Protein AF-A0A2S0KB41-F1 (afdb_monomer)

Mean predicted aligned error: 7.67 Å

Sequence (256 aa):
MHDRFVETKDLHRLHGEVRRDGSAVYLALTQPCDPMLGAMFGDWLGAIRATLDHLFYQLAVLETGQNPPTRSGQRQFPVCRTQEEFNALFTGRTRPLHGFGETAINAVRAMQPMNGKYGPDGDVILWIHDHARIDRHRTDWEMGGRVERVVPEFAEGAEARVDTYYYADTDEIPPVCSATREFIPLVYVCKTEEDAIALVGELGFSADSKLELVDWYVDAHSKGVSANIRNDSLADRMTFAEWFLGAAIDSFESLL

Solvent-accessible surface area (backbone atoms only — not comparable to full-atom values): 14367 Å² total; per-residue (Å²): 140,77,87,77,75,75,80,77,75,79,83,49,75,61,50,65,46,74,46,76,56,76,30,30,34,37,41,36,30,31,23,81,50,68,69,63,55,26,53,52,51,51,50,48,37,44,50,57,51,49,50,49,22,48,54,44,36,52,53,42,22,61,55,56,74,30,88,76,24,85,64,53,98,40,44,51,58,82,80,27,68,40,70,68,56,52,57,39,35,76,72,46,92,68,30,57,58,69,65,54,52,71,68,60,49,49,56,58,54,71,73,24,21,49,71,36,93,77,37,28,89,58,21,63,65,45,50,44,53,61,60,54,65,50,62,67,92,80,49,81,55,53,42,20,32,34,54,79,46,76,45,83,38,67,41,92,75,48,67,80,43,48,68,49,73,46,69,55,57,59,88,82,42,67,51,41,20,13,72,90,37,71,28,62,57,37,38,38,33,28,77,36,50,68,44,27,58,66,42,58,85,39,58,53,66,50,57,47,56,42,66,32,55,42,65,58,53,44,52,34,55,76,69,70,48,38,70,61,68,76,69,48,52,50,64,56,52,50,52,48,48,54,52,50,50,50,53,51,47,54,57,53,58,76,73,108

Nearest PDB structures (foldseek):
  4c2m-assembly1_A  TM=9.951E-02  e=2.003E+00  Saccharomyces cerevisiae

Structure (mmCIF, N/CA/C/O backbone):
data_AF-A0A2S0KB41-F1
#
_entry.id   AF-A0A2S0KB41-F1
#
loop_
_atom_site.group_PDB
_atom_site.id
_atom_site.type_symbol
_atom_site.label_atom_id
_atom_site.label_alt_id
_atom_site.label_comp_id
_atom_site.label_asym_id
_atom_site.label_entity_id
_atom_site.label_seq_id
_atom_site.pdbx_PDB_ins_code
_atom_site.Cartn_x
_atom_site.Cartn_y
_atom_site.Cartn_z
_atom_site.occupancy
_atom_site.B_iso_or_equiv
_atom_site.auth_seq_id
_atom_site.auth_comp_id
_atom_site.auth_asym_id
_atom_site.auth_atom_id
_atom_site.pdbx_PDB_model_num
ATOM 1 N N . MET A 1 1 ? -29.144 -5.979 -13.846 1.00 35.25 1 MET A N 1
ATOM 2 C CA . MET A 1 1 ? -28.200 -4.925 -13.430 1.00 35.25 1 MET A CA 1
ATOM 3 C C . MET A 1 1 ? -26.831 -5.567 -13.545 1.00 35.25 1 MET A C 1
ATOM 5 O O . MET A 1 1 ? -26.416 -6.258 -12.633 1.00 35.25 1 MET A O 1
ATOM 9 N N . HIS A 1 2 ? -26.293 -5.580 -14.765 1.00 24.33 2 HIS A N 1
ATOM 10 C CA . HIS A 1 2 ? -25.089 -6.338 -15.099 1.00 24.33 2 HIS A CA 1
ATOM 11 C C . HIS A 1 2 ? -23.856 -5.475 -14.893 1.00 24.33 2 HIS A C 1
ATOM 13 O O . HIS A 1 2 ? -23.874 -4.284 -15.210 1.00 24.33 2 HIS A O 1
ATOM 19 N N . ASP A 1 3 ? -22.842 -6.139 -14.355 1.00 27.66 3 ASP A N 1
ATOM 20 C CA . ASP A 1 3 ? -21.472 -5.712 -14.153 1.00 27.66 3 ASP A CA 1
ATOM 21 C C . ASP A 1 3 ? -20.989 -4.690 -15.182 1.00 27.66 3 ASP A C 1
ATOM 23 O O . ASP A 1 3 ? -20.926 -4.942 -16.386 1.00 27.66 3 ASP A O 1
ATOM 27 N N . ARG A 1 4 ? -20.586 -3.530 -14.671 1.00 23.55 4 ARG A N 1
ATOM 28 C CA . ARG A 1 4 ? -19.564 -2.697 -15.295 1.00 23.55 4 ARG A CA 1
ATOM 29 C C . ARG A 1 4 ? -18.408 -2.591 -14.313 1.00 23.55 4 ARG A C 1
ATOM 31 O O . ARG A 1 4 ? -18.176 -1.541 -13.726 1.00 23.55 4 ARG A O 1
ATOM 38 N N . PHE A 1 5 ? -17.686 -3.694 -14.148 1.00 25.66 5 PHE A N 1
ATOM 39 C CA . PHE A 1 5 ? -16.255 -3.563 -13.921 1.00 25.66 5 PHE A CA 1
ATOM 40 C C . PHE A 1 5 ? -15.707 -2.910 -15.186 1.00 25.66 5 PHE A C 1
ATOM 42 O O . PHE A 1 5 ? -15.872 -3.432 -16.289 1.00 25.66 5 PHE A O 1
ATOM 49 N N . VAL A 1 6 ? -15.175 -1.702 -15.042 1.00 26.27 6 VAL A N 1
ATOM 50 C CA . VAL A 1 6 ? -14.395 -1.068 -16.098 1.00 26.27 6 VAL A CA 1
ATOM 51 C C . VAL A 1 6 ? -13.237 -2.024 -16.364 1.00 26.27 6 VAL A C 1
ATOM 53 O O . VAL A 1 6 ? -12.392 -2.206 -15.494 1.00 26.27 6 VAL A O 1
ATOM 56 N N . GLU A 1 7 ? -13.234 -2.692 -17.520 1.00 25.27 7 GLU A N 1
ATOM 57 C CA . GLU A 1 7 ? -12.031 -3.343 -18.033 1.00 25.27 7 GLU A CA 1
ATOM 58 C C . GLU A 1 7 ? -10.955 -2.253 -18.091 1.00 25.27 7 GLU A C 1
ATOM 60 O O . GLU A 1 7 ? -10.976 -1.377 -18.957 1.00 25.27 7 GLU A O 1
ATOM 65 N N . THR A 1 8 ? -10.046 -2.266 -17.118 1.00 33.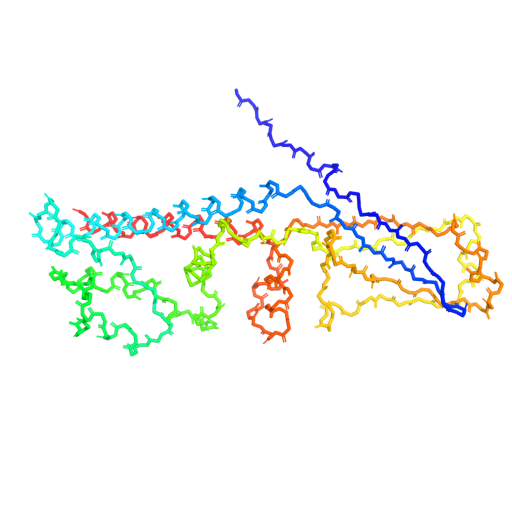59 8 THR A N 1
ATOM 66 C CA . THR A 1 8 ? -8.875 -1.397 -17.004 1.00 33.59 8 THR A CA 1
ATOM 67 C C . THR A 1 8 ? -7.862 -1.765 -18.083 1.00 33.59 8 THR A C 1
ATOM 69 O O . THR A 1 8 ? -6.758 -2.203 -17.792 1.00 33.59 8 THR A O 1
ATOM 72 N N . LYS A 1 9 ? -8.235 -1.649 -19.359 1.00 33.59 9 LYS A N 1
ATOM 73 C CA . LYS A 1 9 ? -7.291 -1.801 -20.473 1.00 33.59 9 LYS A CA 1
ATOM 74 C C . LYS A 1 9 ? -6.507 -0.519 -20.748 1.00 33.59 9 LYS A C 1
ATOM 76 O O . LYS A 1 9 ? -5.386 -0.599 -21.232 1.00 33.59 9 LYS A O 1
ATOM 81 N N . ASP A 1 10 ? -7.048 0.636 -20.357 1.00 36.44 10 ASP A N 1
ATOM 82 C CA . ASP A 1 10 ? -6.500 1.945 -20.741 1.00 36.44 10 ASP A CA 1
ATOM 83 C C . ASP A 1 10 ? -5.808 2.719 -19.599 1.00 36.44 10 ASP A C 1
ATOM 85 O O . ASP A 1 10 ? -5.248 3.784 -19.838 1.00 36.44 10 ASP A O 1
ATOM 89 N N . LEU A 1 11 ? -5.776 2.185 -18.369 1.00 39.66 11 LEU A N 1
ATOM 90 C CA . LEU A 1 11 ? -5.074 2.795 -17.220 1.00 39.66 11 LEU A CA 1
ATOM 91 C C . LEU A 1 11 ? -3.564 2.467 -17.163 1.00 39.66 11 LEU A C 1
ATOM 93 O O . LEU A 1 11 ? -2.867 2.956 -16.280 1.00 39.66 11 LEU A O 1
ATOM 97 N N . HIS A 1 12 ? -3.051 1.669 -18.108 1.00 45.75 12 HIS A N 1
ATOM 98 C CA . HIS A 1 12 ? -1.717 1.050 -18.041 1.00 45.75 12 HIS A CA 1
ATOM 99 C C . HIS A 1 12 ? -0.809 1.372 -19.228 1.00 45.75 12 HIS A C 1
ATOM 101 O O . HIS A 1 12 ? 0.126 0.623 -19.513 1.00 45.75 12 HIS A O 1
ATOM 107 N N . ARG A 1 13 ? -1.047 2.469 -19.958 1.00 45.31 13 ARG A N 1
ATOM 108 C CA . ARG A 1 13 ? -0.071 2.878 -20.971 1.00 45.31 13 ARG A CA 1
ATOM 109 C C . ARG A 1 13 ? 1.098 3.565 -20.280 1.00 45.31 13 ARG A C 1
ATOM 111 O O . ARG A 1 13 ? 1.124 4.782 -20.129 1.00 45.31 13 ARG A O 1
ATOM 118 N N . LEU A 1 14 ? 2.047 2.753 -19.831 1.00 53.03 14 LEU A N 1
ATOM 119 C CA . LEU A 1 14 ? 3.332 3.233 -19.357 1.00 53.03 14 LEU A CA 1
ATOM 120 C C . LEU A 1 14 ? 4.005 3.998 -20.495 1.00 53.03 14 LEU A C 1
ATOM 122 O O . LEU A 1 14 ? 4.217 3.465 -21.586 1.00 53.03 14 LEU A O 1
ATOM 126 N N . HIS A 1 15 ? 4.291 5.273 -20.252 1.00 53.28 15 HIS A N 1
ATOM 127 C CA . HIS A 1 15 ? 5.039 6.088 -21.191 1.00 53.28 15 HIS A CA 1
ATOM 128 C C . HIS A 1 15 ? 6.505 5.743 -20.996 1.00 53.28 15 HIS A C 1
ATOM 130 O O . HIS A 1 15 ? 7.133 6.182 -20.031 1.00 53.28 15 HIS A O 1
ATOM 136 N N . GLY A 1 16 ? 7.005 4.885 -21.881 1.00 57.28 16 GLY A N 1
ATOM 137 C CA . GLY A 1 16 ? 8.414 4.555 -21.926 1.00 57.28 16 GLY A CA 1
ATOM 138 C C . GLY A 1 16 ? 9.166 5.554 -22.777 1.00 57.28 16 GLY A C 1
ATOM 139 O O . GLY A 1 16 ? 8.838 5.739 -23.948 1.00 57.28 16 GLY A O 1
ATOM 140 N N . GLU A 1 17 ? 10.174 6.184 -22.200 1.00 65.81 17 GLU A N 1
ATOM 141 C CA . GLU A 1 17 ? 11.156 6.947 -22.950 1.00 65.81 17 GLU A CA 1
ATOM 142 C C . GLU A 1 17 ? 12.385 6.071 -23.184 1.00 65.81 17 GLU A C 1
ATOM 144 O O . GLU A 1 17 ? 12.888 5.419 -22.269 1.00 65.81 17 GLU A O 1
ATOM 149 N N . VAL A 1 18 ? 12.867 6.050 -24.423 1.00 69.06 18 VAL A N 1
ATOM 150 C CA . VAL A 1 18 ? 14.134 5.410 -24.763 1.00 69.06 18 VAL A CA 1
ATOM 151 C C . VAL A 1 18 ? 15.220 6.477 -24.689 1.00 69.06 18 VAL A C 1
ATOM 153 O O . VAL A 1 18 ? 15.204 7.429 -25.470 1.00 69.06 18 VAL A O 1
ATOM 156 N N . ARG A 1 19 ? 16.151 6.338 -23.743 1.00 78.50 19 ARG A N 1
ATOM 157 C CA . ARG A 1 19 ? 17.260 7.287 -23.529 1.00 78.50 19 ARG A CA 1
ATOM 158 C C . ARG A 1 19 ? 18.602 6.639 -23.828 1.00 78.50 19 ARG A C 1
ATOM 160 O O . ARG A 1 19 ? 18.718 5.421 -23.775 1.00 78.50 19 ARG A O 1
ATOM 167 N N . ARG A 1 20 ? 19.629 7.447 -24.090 1.00 82.44 20 ARG A N 1
ATOM 168 C CA . ARG A 1 20 ? 20.991 6.975 -24.375 1.00 82.44 20 ARG A CA 1
ATOM 169 C C . ARG A 1 20 ? 22.000 7.547 -23.383 1.00 82.44 20 ARG A C 1
ATOM 171 O O . ARG A 1 20 ? 21.941 8.738 -23.088 1.00 82.44 20 ARG A O 1
ATOM 178 N N . ASP A 1 21 ? 22.972 6.733 -22.984 1.00 82.69 21 ASP A N 1
ATOM 179 C CA . ASP A 1 21 ? 24.224 7.176 -22.359 1.00 82.69 21 ASP A CA 1
ATOM 180 C C . ASP A 1 21 ? 25.386 6.310 -22.866 1.00 82.69 21 ASP A C 1
ATOM 182 O O . ASP A 1 21 ? 25.388 5.093 -22.694 1.00 82.69 21 ASP A O 1
ATOM 186 N N . GLY A 1 22 ? 26.354 6.910 -23.562 1.00 87.38 22 GLY A N 1
ATOM 187 C CA . GLY A 1 22 ? 27.404 6.153 -24.258 1.00 87.38 22 GLY A CA 1
ATOM 188 C C . GLY A 1 22 ? 26.836 5.071 -25.192 1.00 87.38 22 GLY A C 1
ATOM 189 O O . GLY A 1 22 ? 26.033 5.373 -26.075 1.00 87.38 22 GLY A O 1
ATOM 190 N N . SER A 1 23 ? 27.247 3.816 -24.989 1.00 86.19 23 SER A N 1
ATOM 191 C CA . SER A 1 23 ? 26.721 2.641 -25.702 1.00 86.19 23 SER A CA 1
ATOM 192 C C . SER A 1 23 ? 25.496 1.998 -25.034 1.00 86.19 23 SER A C 1
ATOM 194 O O . SER A 1 23 ? 25.039 0.949 -25.488 1.00 86.19 23 SER A O 1
ATOM 196 N N . ALA A 1 24 ? 24.952 2.585 -23.966 1.00 86.75 24 ALA A N 1
ATOM 197 C CA . ALA A 1 24 ? 23.778 2.075 -23.270 1.00 86.75 24 ALA A CA 1
ATOM 198 C C . ALA A 1 24 ? 22.493 2.771 -23.736 1.00 86.75 24 ALA A C 1
ATOM 200 O O . ALA A 1 24 ? 22.470 3.980 -23.989 1.00 86.75 24 ALA A O 1
ATOM 201 N N . VAL A 1 25 ? 21.412 1.996 -23.806 1.00 83.94 25 VAL A N 1
ATOM 202 C CA . VAL A 1 25 ? 20.053 2.464 -24.076 1.00 83.94 25 VAL A CA 1
ATOM 203 C C . VAL A 1 25 ? 19.145 2.061 -22.915 1.00 83.94 25 VAL A C 1
ATOM 205 O O . VAL A 1 25 ? 19.062 0.889 -22.556 1.00 83.94 25 VAL A O 1
ATOM 208 N N . TYR A 1 26 ? 18.459 3.033 -22.324 1.00 84.00 26 TYR A N 1
ATOM 209 C CA . TYR A 1 26 ? 17.605 2.863 -21.152 1.00 84.00 26 TYR A CA 1
ATOM 210 C C . TYR A 1 26 ? 16.152 2.908 -21.572 1.00 84.00 26 TYR A C 1
ATOM 212 O O . TYR A 1 26 ? 15.756 3.800 -22.323 1.00 84.00 26 TYR A O 1
ATOM 220 N N . LEU A 1 27 ? 15.363 1.990 -21.030 1.00 82.44 27 LEU A N 1
ATOM 221 C CA . LEU A 1 27 ? 13.920 2.091 -21.062 1.00 82.44 27 LEU A CA 1
ATOM 222 C C . LEU A 1 27 ? 13.442 2.704 -19.745 1.00 82.44 27 LEU A C 1
ATOM 224 O O . LEU A 1 27 ? 13.617 2.102 -18.692 1.00 82.44 27 LEU A O 1
ATOM 228 N N . ALA A 1 28 ? 12.841 3.884 -19.816 1.00 82.94 28 ALA A N 1
ATOM 229 C CA . ALA A 1 28 ? 12.401 4.678 -18.676 1.00 82.94 28 ALA A CA 1
ATOM 230 C C . ALA A 1 28 ? 10.874 4.748 -18.612 1.00 82.94 28 ALA A C 1
ATOM 232 O O . ALA A 1 28 ? 10.269 5.327 -19.504 1.00 82.94 28 ALA A O 1
ATOM 233 N N . LEU A 1 29 ? 10.241 4.200 -17.576 1.00 83.69 29 LEU A N 1
ATOM 234 C CA . LEU A 1 29 ? 8.785 4.175 -17.418 1.00 83.69 29 LEU A CA 1
ATOM 235 C C . LEU A 1 29 ? 8.284 5.304 -16.525 1.00 83.69 29 LEU A C 1
ATOM 237 O O . LEU A 1 29 ? 8.729 5.455 -15.387 1.00 83.69 29 LEU A O 1
ATOM 241 N N . THR A 1 30 ? 7.272 6.017 -17.011 1.00 82.50 30 THR A N 1
ATOM 242 C CA . THR A 1 30 ? 6.458 6.945 -16.218 1.00 82.50 30 THR A CA 1
ATOM 243 C C . THR A 1 30 ? 4.981 6.595 -16.354 1.00 82.50 30 THR A C 1
ATOM 245 O O . THR A 1 30 ? 4.539 6.073 -17.387 1.00 82.50 30 THR A O 1
ATOM 248 N N . GLN A 1 31 ? 4.206 6.876 -15.306 1.00 81.38 31 GLN A N 1
ATOM 249 C CA . GLN A 1 31 ? 2.766 6.642 -15.308 1.00 81.38 31 GLN A CA 1
ATOM 250 C C . GLN A 1 31 ? 2.036 7.862 -14.746 1.00 81.38 31 GLN A C 1
ATOM 252 O O . GLN A 1 31 ? 1.948 8.003 -13.525 1.00 81.38 31 GLN A O 1
ATOM 257 N N . PRO A 1 32 ? 1.479 8.747 -15.593 1.00 78.50 32 PRO A N 1
ATOM 258 C CA . PRO A 1 32 ? 0.552 9.746 -15.094 1.00 78.50 32 PRO A CA 1
ATOM 259 C C . PRO A 1 32 ? -0.670 9.021 -14.521 1.00 78.50 32 PRO A C 1
ATOM 261 O O . PRO A 1 32 ? -1.321 8.232 -15.203 1.00 78.50 32 PRO A O 1
ATOM 264 N N . CYS A 1 33 ? -0.955 9.270 -13.249 1.00 80.69 33 CYS A N 1
ATOM 265 C CA . CYS A 1 33 ? -2.121 8.737 -12.561 1.00 80.69 33 CYS A CA 1
ATOM 266 C C . CYS A 1 33 ? -3.100 9.884 -12.311 1.00 80.69 33 CYS A C 1
ATOM 268 O O . CYS A 1 33 ? -2.669 11.006 -12.040 1.00 80.69 33 CYS A O 1
ATOM 270 N N . ASP A 1 34 ? -4.403 9.623 -12.420 1.00 83.38 34 ASP A N 1
ATOM 271 C CA . ASP A 1 34 ? -5.409 10.637 -12.108 1.00 83.38 34 ASP A CA 1
ATOM 272 C C . ASP A 1 34 ? -5.290 11.016 -10.619 1.00 83.38 34 ASP A C 1
ATOM 274 O O . ASP A 1 34 ? -5.455 10.136 -9.765 1.00 83.38 34 ASP A O 1
ATOM 278 N N . PRO A 1 35 ? -5.029 12.293 -10.277 1.00 78.12 35 PRO A N 1
ATOM 279 C CA . PRO A 1 35 ? -4.959 12.735 -8.886 1.00 78.12 35 PRO A CA 1
ATOM 280 C C . PRO A 1 35 ? -6.218 12.392 -8.074 1.00 78.12 35 PRO A C 1
ATOM 282 O O . PRO A 1 35 ? -6.136 12.194 -6.860 1.00 78.12 35 PRO A O 1
ATOM 285 N N . MET A 1 36 ? -7.382 12.250 -8.725 1.00 83.94 36 MET A N 1
ATOM 286 C CA . MET A 1 36 ? -8.618 11.821 -8.064 1.00 83.94 36 MET A CA 1
ATOM 287 C C . MET A 1 36 ? -8.501 10.443 -7.407 1.00 83.94 36 MET A C 1
ATOM 289 O O . MET A 1 36 ? -9.183 10.198 -6.414 1.00 83.94 36 MET A O 1
ATOM 293 N N . LEU A 1 37 ? -7.634 9.553 -7.897 1.00 86.19 37 LEU A N 1
ATOM 294 C CA . LEU A 1 37 ? -7.445 8.228 -7.302 1.00 86.19 37 LEU A CA 1
ATOM 295 C C . LEU A 1 37 ? -6.854 8.313 -5.892 1.00 86.19 37 LEU A C 1
ATOM 297 O O . LEU A 1 37 ? -7.288 7.572 -5.011 1.00 86.19 37 LEU A O 1
ATOM 301 N N . GLY A 1 38 ? -5.932 9.250 -5.652 1.00 84.56 38 GLY A N 1
ATOM 302 C CA . GLY A 1 38 ? -5.379 9.490 -4.317 1.00 84.56 38 GLY A CA 1
ATOM 303 C C . GLY A 1 38 ? -6.450 9.995 -3.347 1.00 84.56 38 GLY A C 1
ATOM 304 O O . GLY A 1 38 ? -6.547 9.518 -2.214 1.00 84.56 38 GLY A O 1
ATOM 305 N N . ALA A 1 39 ? -7.322 10.893 -3.817 1.00 84.19 39 ALA A N 1
ATOM 306 C CA . ALA A 1 39 ? -8.462 11.379 -3.042 1.00 84.19 39 ALA A CA 1
ATOM 307 C C . ALA A 1 39 ? -9.476 10.260 -2.735 1.00 84.19 39 ALA A C 1
ATOM 309 O O . ALA A 1 39 ? -9.878 10.100 -1.583 1.00 84.19 39 ALA A O 1
ATOM 310 N N . MET A 1 40 ? -9.835 9.440 -3.729 1.00 87.75 40 MET A N 1
ATOM 311 C CA . MET A 1 40 ? -10.737 8.291 -3.559 1.00 87.75 40 MET A CA 1
ATOM 312 C C . MET A 1 40 ? -10.177 7.263 -2.573 1.00 87.75 40 MET A C 1
ATOM 314 O O . MET A 1 40 ? -10.910 6.757 -1.723 1.00 87.75 40 MET A O 1
ATOM 318 N N . PHE A 1 41 ? -8.876 6.975 -2.650 1.00 87.62 41 PHE A N 1
ATOM 319 C CA . PHE A 1 41 ? -8.209 6.097 -1.694 1.00 87.62 41 PHE A CA 1
ATOM 320 C C . PHE A 1 41 ? -8.241 6.681 -0.271 1.00 87.62 41 PHE A C 1
ATOM 322 O O . PHE A 1 41 ? -8.544 5.974 0.692 1.00 87.62 41 PHE A O 1
ATOM 329 N N . GLY A 1 42 ? -8.009 7.989 -0.129 1.00 85.81 42 GLY A N 1
ATOM 330 C CA . GLY A 1 42 ? -8.136 8.689 1.150 1.00 85.81 42 GLY A CA 1
ATOM 331 C C . GLY A 1 42 ? -9.557 8.653 1.730 1.00 85.81 42 GLY A C 1
ATOM 332 O O . GLY A 1 42 ? -9.724 8.479 2.939 1.00 85.81 42 GLY A O 1
ATOM 333 N N . ASP A 1 43 ? -10.584 8.785 0.888 1.00 88.31 43 ASP A N 1
ATOM 334 C CA . ASP A 1 43 ? -11.990 8.646 1.288 1.00 88.31 43 ASP A CA 1
ATOM 335 C C . ASP A 1 43 ? -12.302 7.224 1.766 1.00 88.31 43 ASP A C 1
ATOM 337 O O . ASP A 1 43 ? -12.940 7.051 2.808 1.00 88.31 43 ASP A O 1
ATOM 341 N N . TRP A 1 44 ? -11.799 6.214 1.053 1.00 91.06 44 TRP A N 1
ATOM 342 C CA . TRP A 1 44 ? -11.921 4.810 1.443 1.00 91.06 44 TRP A CA 1
ATOM 343 C C . TRP A 1 44 ? -11.278 4.543 2.814 1.00 91.06 44 TRP A C 1
ATOM 345 O O . TRP A 1 44 ? -11.949 4.026 3.710 1.00 91.06 44 TRP A O 1
ATOM 355 N N . LEU A 1 45 ? -10.034 4.985 3.040 1.00 89.50 45 LEU A N 1
ATOM 356 C CA . LEU A 1 45 ? -9.366 4.874 4.347 1.00 89.50 45 LEU A CA 1
ATOM 357 C C . LEU A 1 45 ? -10.180 5.531 5.467 1.00 89.50 45 LEU A C 1
ATOM 359 O O . LEU A 1 45 ? -10.351 4.959 6.548 1.00 89.50 45 LEU A O 1
ATOM 363 N N . GLY A 1 46 ? -10.695 6.735 5.203 1.00 88.25 46 GLY A N 1
ATOM 364 C CA . GLY A 1 46 ? -11.534 7.471 6.142 1.00 88.25 46 GLY A CA 1
ATOM 365 C C . GLY A 1 46 ? -12.812 6.713 6.498 1.00 88.25 46 GLY A C 1
ATOM 366 O O . GLY A 1 46 ? -13.169 6.643 7.674 1.00 88.25 46 GLY A O 1
ATOM 367 N N . ALA A 1 47 ? -13.472 6.104 5.512 1.00 91.06 47 ALA A N 1
ATOM 368 C CA . ALA A 1 47 ? -14.682 5.313 5.716 1.00 91.06 47 ALA A CA 1
ATOM 369 C C . ALA A 1 47 ? -14.419 4.049 6.549 1.00 91.06 47 ALA A C 1
ATOM 371 O O . ALA A 1 47 ? -15.150 3.783 7.509 1.00 91.06 47 ALA A O 1
ATOM 372 N N . ILE A 1 48 ? -13.350 3.305 6.245 1.00 91.25 48 ILE A N 1
ATOM 373 C CA . ILE A 1 48 ? -12.952 2.117 7.016 1.00 91.25 48 ILE A CA 1
ATOM 374 C C . ILE A 1 48 ? -12.645 2.504 8.467 1.00 91.25 48 ILE A C 1
ATOM 376 O O . ILE A 1 48 ? -13.165 1.891 9.405 1.00 91.25 48 ILE A O 1
ATOM 380 N N . ARG A 1 49 ? -11.866 3.574 8.676 1.00 91.62 49 ARG A N 1
ATOM 381 C CA . ARG A 1 49 ? -11.523 4.042 10.024 1.00 91.62 49 ARG A CA 1
ATOM 382 C C . ARG A 1 49 ? -12.750 4.507 10.808 1.00 91.62 49 ARG A C 1
ATOM 384 O O . ARG A 1 49 ? -12.901 4.137 11.972 1.00 91.62 49 ARG A O 1
ATOM 391 N N . ALA A 1 50 ? -13.624 5.287 10.177 1.00 91.00 50 ALA A N 1
ATOM 392 C CA . ALA A 1 50 ? -14.858 5.759 10.795 1.00 91.00 50 ALA A CA 1
ATOM 393 C C . ALA A 1 50 ? -15.780 4.596 11.184 1.00 91.00 50 ALA A C 1
ATOM 395 O O . ALA A 1 50 ? -16.392 4.635 12.250 1.00 91.00 50 ALA A O 1
ATOM 396 N N . THR A 1 51 ? -15.843 3.549 10.359 1.00 91.88 51 THR A N 1
ATOM 397 C CA . THR A 1 51 ? -16.627 2.345 10.660 1.00 91.88 51 THR A CA 1
ATOM 398 C C . THR A 1 51 ? -16.085 1.638 11.899 1.00 91.88 51 THR A C 1
ATOM 400 O O . THR A 1 51 ? -16.849 1.348 12.816 1.00 91.88 51 THR A O 1
ATOM 403 N N . LEU A 1 52 ? -14.767 1.444 11.993 1.00 91.19 52 LEU A N 1
ATOM 404 C CA . LEU A 1 52 ? -14.136 0.836 13.167 1.00 91.19 52 LEU A CA 1
ATOM 405 C C . LEU A 1 52 ? -14.374 1.655 14.452 1.00 91.19 52 LEU A C 1
ATOM 407 O O . LEU A 1 52 ? -14.690 1.096 15.505 1.00 91.19 52 LEU A O 1
ATOM 411 N N . ASP A 1 53 ? -14.281 2.984 14.364 1.00 92.62 53 ASP A N 1
ATOM 412 C CA . ASP A 1 53 ? -14.596 3.883 15.479 1.00 92.62 53 ASP A CA 1
ATOM 413 C C . ASP A 1 53 ? -16.078 3.814 15.879 1.00 92.62 53 ASP A C 1
ATOM 415 O O . ASP A 1 53 ? -16.397 3.797 17.071 1.00 92.6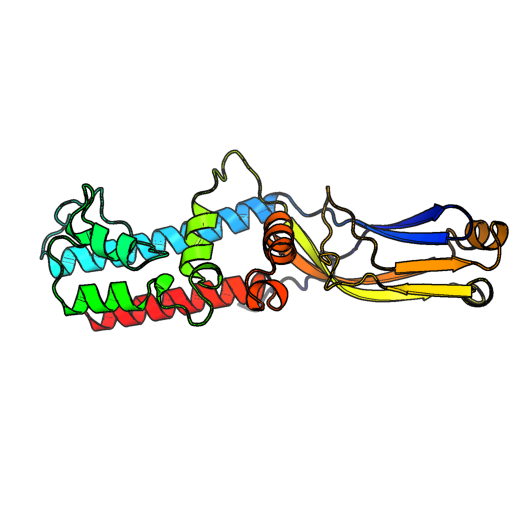2 53 ASP A O 1
ATOM 419 N N . HIS A 1 54 ? -16.987 3.725 14.905 1.00 92.25 54 HIS A N 1
ATOM 420 C CA . HIS A 1 54 ? -18.418 3.578 15.159 1.00 92.25 54 HIS A CA 1
ATOM 421 C C . HIS A 1 54 ? -18.739 2.259 15.867 1.00 92.25 54 HIS A C 1
ATOM 423 O O . HIS A 1 54 ? -19.467 2.256 16.857 1.00 92.25 54 HIS A O 1
ATOM 429 N N . LEU A 1 55 ? -18.165 1.149 15.405 1.00 91.69 55 LEU A N 1
ATOM 430 C CA . LEU A 1 55 ? -18.335 -0.169 16.017 1.00 91.69 55 LEU A CA 1
ATOM 431 C C . LEU A 1 55 ? -17.861 -0.184 17.473 1.00 91.69 55 LEU A C 1
ATOM 433 O O . LEU A 1 55 ? -18.572 -0.647 18.365 1.00 91.69 55 LEU A O 1
ATOM 437 N N . PHE A 1 56 ? -16.700 0.415 17.739 1.00 93.00 56 PHE A N 1
ATOM 438 C CA . PHE A 1 56 ? -16.197 0.582 19.100 1.00 93.00 56 PHE A CA 1
ATOM 439 C C . PHE A 1 56 ? -17.114 1.448 19.972 1.00 93.00 56 PHE A C 1
ATOM 441 O O . PHE A 1 56 ? -17.311 1.168 21.157 1.00 93.00 56 PHE A O 1
ATOM 448 N N . TYR A 1 57 ? -17.685 2.509 19.398 1.00 93.81 57 TYR A N 1
ATOM 449 C CA . TYR A 1 57 ? -18.654 3.354 20.086 1.00 93.81 57 TYR A CA 1
ATOM 450 C C . TYR A 1 57 ? -19.922 2.575 20.454 1.00 93.81 57 TYR A C 1
ATOM 452 O O . TYR A 1 57 ? -20.390 2.702 21.586 1.00 93.81 57 TYR A O 1
ATOM 460 N N . GLN A 1 58 ? -20.459 1.762 19.538 1.00 92.69 58 GLN A N 1
ATOM 461 C CA . GLN A 1 58 ? -21.623 0.915 19.818 1.00 92.69 58 GLN A CA 1
ATOM 462 C C . GLN A 1 58 ? -21.320 -0.063 20.948 1.00 92.69 58 GLN A C 1
ATOM 464 O O . GLN A 1 58 ? -22.058 -0.079 21.931 1.00 92.69 58 GLN A O 1
ATOM 469 N N . LEU A 1 59 ? -20.184 -0.768 20.885 1.00 92.38 59 LEU A N 1
ATOM 470 C CA . LEU A 1 59 ? -19.717 -1.635 21.971 1.00 92.38 59 LEU A CA 1
ATOM 471 C C . LEU A 1 59 ? -19.688 -0.890 23.318 1.00 92.38 59 LEU A C 1
ATOM 473 O O . LEU A 1 59 ? -20.175 -1.395 24.326 1.00 92.38 59 LEU A O 1
ATOM 477 N N . ALA A 1 60 ? -19.211 0.360 23.338 1.00 93.62 60 ALA A N 1
ATOM 478 C CA . ALA A 1 60 ? -19.214 1.181 24.548 1.00 93.62 60 ALA A CA 1
ATOM 479 C C . ALA A 1 60 ? -20.618 1.518 25.076 1.00 93.62 60 ALA A C 1
ATOM 481 O O . ALA A 1 60 ? -20.805 1.592 26.294 1.00 93.62 60 ALA A O 1
ATOM 482 N N . VAL A 1 61 ? -21.594 1.759 24.195 1.00 93.94 61 VAL A N 1
ATOM 483 C CA . VAL A 1 61 ? -22.993 2.009 24.586 1.00 93.94 61 VAL A CA 1
ATOM 484 C C . VAL A 1 61 ? -23.562 0.808 25.329 1.00 93.94 61 VAL A C 1
ATOM 486 O O . VAL A 1 61 ? -24.214 0.988 26.356 1.00 93.94 61 VAL A O 1
ATOM 489 N N . LEU A 1 62 ? -23.275 -0.401 24.856 1.00 92.00 62 LEU A N 1
ATOM 490 C CA . LEU A 1 62 ? -23.801 -1.635 25.438 1.00 92.00 62 LEU A CA 1
ATOM 491 C C . LEU A 1 62 ? -23.145 -1.952 26.772 1.00 92.00 62 LEU A C 1
ATOM 493 O O . LEU A 1 62 ? -23.843 -2.110 27.769 1.00 92.00 62 LEU A O 1
ATOM 497 N N . GLU A 1 63 ? -21.812 -1.930 26.814 1.00 93.69 63 GLU A N 1
ATOM 498 C CA . GLU A 1 63 ? -21.039 -2.207 28.028 1.00 93.69 63 GLU A CA 1
ATOM 499 C C . GLU A 1 63 ? -21.379 -1.227 29.162 1.00 93.69 63 GLU A C 1
ATOM 501 O O . GLU A 1 63 ? -21.369 -1.582 30.339 1.00 93.69 63 GLU A O 1
ATOM 506 N N . THR A 1 64 ? -21.718 0.022 28.820 1.00 91.94 64 THR A N 1
ATOM 507 C CA . THR A 1 64 ? -22.096 1.044 29.812 1.00 91.94 64 THR A CA 1
ATOM 508 C C . THR A 1 64 ? -23.603 1.171 30.046 1.00 91.94 64 THR A C 1
ATOM 510 O O . THR A 1 64 ? -24.004 1.848 30.995 1.00 91.94 64 THR A O 1
ATOM 513 N N . GLY A 1 65 ? -24.436 0.556 29.201 1.00 93.19 65 GLY A N 1
ATOM 514 C CA . GLY A 1 65 ? -25.895 0.677 29.221 1.00 93.19 65 GLY A CA 1
ATOM 515 C C . GLY A 1 65 ? -26.430 2.093 28.959 1.00 93.19 65 GLY A C 1
ATOM 516 O O . GLY A 1 65 ? -27.535 2.414 29.400 1.00 93.19 65 GLY A O 1
ATOM 517 N N . GLN A 1 66 ? -25.656 2.976 28.312 1.00 92.88 66 GLN A N 1
ATOM 518 C CA . GLN A 1 66 ? -26.001 4.394 28.119 1.00 92.88 66 GLN A CA 1
ATOM 519 C C . GLN A 1 66 ? -25.635 4.900 26.718 1.00 92.88 66 GLN A C 1
ATOM 521 O O . GLN A 1 66 ? -24.555 4.614 26.208 1.00 92.88 66 GLN A O 1
ATOM 526 N N . ASN A 1 67 ? -26.506 5.727 26.127 1.00 92.19 67 ASN A N 1
ATOM 527 C CA . ASN A 1 67 ? -26.258 6.438 24.870 1.00 92.19 67 ASN A CA 1
ATOM 528 C C . ASN A 1 67 ? -26.543 7.947 25.054 1.00 92.19 67 ASN A C 1
ATOM 530 O O . ASN A 1 67 ? -27.705 8.314 25.240 1.00 92.19 67 ASN A O 1
ATOM 534 N N . PRO A 1 68 ? -25.526 8.829 25.033 1.00 91.81 68 PRO A N 1
ATOM 535 C CA . PRO A 1 68 ? -24.117 8.547 24.752 1.00 91.81 68 PRO A CA 1
ATOM 536 C C . PRO A 1 68 ? -23.428 7.770 25.893 1.00 91.81 68 PRO A C 1
ATOM 538 O O . PRO A 1 68 ? -23.781 7.964 27.059 1.00 91.81 68 PRO A O 1
ATOM 541 N N . PRO A 1 69 ? -22.410 6.940 25.598 1.00 90.31 69 PRO A N 1
ATOM 542 C CA . PRO A 1 69 ? -21.655 6.243 26.626 1.00 90.31 69 PRO A CA 1
ATOM 543 C C . PRO A 1 69 ? -20.807 7.239 27.422 1.00 90.31 69 PRO A C 1
ATOM 545 O O . PRO A 1 69 ? -20.464 8.334 26.952 1.00 90.31 69 PRO A O 1
ATOM 548 N N . THR A 1 70 ? -20.389 6.842 28.627 1.00 84.81 70 THR A N 1
ATOM 549 C CA . THR A 1 70 ? -19.438 7.649 29.408 1.00 84.81 70 THR A CA 1
ATOM 550 C C . THR A 1 70 ? -18.189 7.951 28.569 1.00 84.81 70 THR A C 1
ATOM 552 O O . THR A 1 70 ? -17.680 7.078 27.866 1.00 84.81 70 THR A O 1
ATOM 555 N N . ARG A 1 71 ? -17.676 9.188 28.629 1.00 84.31 71 ARG A N 1
ATOM 556 C CA . ARG A 1 71 ? -16.509 9.642 27.835 1.00 84.31 71 ARG A CA 1
ATOM 557 C C . ARG A 1 71 ? -16.693 9.520 26.315 1.00 84.31 71 ARG A C 1
ATOM 559 O O . ARG A 1 71 ? -15.734 9.227 25.612 1.00 84.31 71 ARG A O 1
ATOM 566 N N . SER A 1 72 ? -17.896 9.778 25.807 1.00 83.19 72 SER A N 1
ATOM 567 C CA . SER A 1 72 ? -18.252 9.685 24.382 1.00 83.19 72 SER A CA 1
ATOM 568 C C . SER A 1 72 ? -17.256 10.343 23.416 1.00 83.19 72 SER A C 1
ATOM 570 O O . SER A 1 72 ? -16.896 9.731 22.420 1.00 83.19 72 SER A O 1
ATOM 572 N N . GLY A 1 73 ? -16.727 11.529 23.737 1.00 84.25 73 GLY A N 1
ATOM 573 C CA . GLY A 1 73 ? -15.716 12.211 22.910 1.00 84.25 73 GLY A CA 1
ATOM 574 C C . GLY A 1 73 ? -14.326 11.553 22.883 1.00 84.25 73 GLY A C 1
ATOM 575 O O . GLY A 1 73 ? -13.431 12.062 22.223 1.00 84.25 73 GLY A O 1
ATOM 576 N N . GLN A 1 74 ? -14.123 10.468 23.633 1.00 85.19 74 GLN A N 1
ATOM 577 C CA . GLN A 1 74 ? -12.880 9.691 23.708 1.00 85.19 74 GLN A CA 1
ATOM 578 C C . GLN A 1 74 ? -13.080 8.239 23.234 1.00 85.19 74 GLN A C 1
ATOM 580 O O . GLN A 1 74 ? -12.175 7.419 23.377 1.00 85.19 74 GLN A O 1
ATOM 585 N N . ARG A 1 75 ? -14.268 7.893 22.711 1.00 88.44 75 ARG A N 1
ATOM 586 C CA . ARG A 1 75 ? -14.580 6.553 22.193 1.00 88.44 75 ARG A CA 1
ATOM 587 C C . ARG A 1 75 ? -14.174 6.460 20.727 1.00 88.44 75 ARG A C 1
ATOM 589 O O . ARG A 1 75 ? -14.990 6.626 19.831 1.00 88.44 75 ARG A O 1
ATOM 596 N N . GLN A 1 76 ? -12.888 6.221 20.525 1.00 91.25 76 GLN A N 1
ATOM 597 C CA . GLN A 1 76 ? -12.297 5.819 19.254 1.00 91.25 76 GLN A CA 1
ATOM 598 C C . GLN A 1 76 ? -11.614 4.473 19.466 1.00 91.25 76 GLN A C 1
ATOM 600 O O . GLN A 1 76 ? -11.054 4.235 20.543 1.00 91.25 76 GLN A O 1
ATOM 605 N N . PHE A 1 77 ? -11.666 3.603 18.462 1.00 92.81 77 PHE A N 1
ATOM 606 C CA . PHE A 1 77 ? -11.047 2.290 18.528 1.00 92.81 77 PHE A CA 1
ATOM 607 C C . PHE A 1 77 ? -9.534 2.449 18.736 1.00 92.81 77 PHE A C 1
ATOM 609 O O . PHE A 1 77 ? -8.866 3.064 17.891 1.00 92.81 77 PHE A O 1
ATOM 616 N N . PRO A 1 78 ? -8.976 1.935 19.844 1.00 93.75 78 PRO A N 1
ATOM 617 C CA . PRO A 1 78 ? -7.555 2.060 20.116 1.00 93.75 78 PRO A CA 1
ATOM 618 C C . PRO A 1 78 ? -6.751 1.162 19.173 1.00 93.75 78 PRO A C 1
ATOM 620 O O . PRO A 1 78 ? -7.160 0.041 18.880 1.00 93.75 78 PRO A O 1
ATOM 623 N N . VAL A 1 79 ? -5.604 1.660 18.718 1.00 93.38 79 VAL A N 1
ATOM 624 C CA . VAL A 1 79 ? -4.659 0.918 17.879 1.00 93.38 79 VAL A CA 1
ATOM 625 C C . VAL A 1 79 ? -3.304 0.967 18.569 1.00 93.38 79 VAL A C 1
ATOM 627 O O . VAL A 1 79 ? -2.690 2.030 18.650 1.00 93.38 79 VAL A O 1
ATOM 630 N N . CYS A 1 80 ? -2.889 -0.162 19.133 1.00 94.44 80 CYS A N 1
ATOM 631 C CA . CYS A 1 80 ? -1.684 -0.286 19.944 1.00 94.44 80 CYS A CA 1
ATOM 632 C C . CYS A 1 80 ? -0.633 -1.132 19.221 1.00 94.44 80 CYS A C 1
ATOM 634 O O . CYS A 1 80 ? -0.878 -2.287 18.860 1.00 94.44 80 CYS A O 1
ATOM 636 N N . ARG A 1 81 ? 0.557 -0.554 19.056 1.00 93.44 81 ARG A N 1
ATOM 637 C CA . ARG A 1 81 ? 1.768 -1.209 18.552 1.00 93.44 81 ARG A CA 1
ATOM 638 C C . ARG A 1 81 ? 2.419 -2.080 19.621 1.00 93.44 81 ARG A C 1
ATOM 640 O O . ARG A 1 81 ? 3.070 -3.063 19.277 1.00 93.44 81 ARG A O 1
ATOM 647 N N . THR A 1 82 ? 2.252 -1.736 20.901 1.00 94.25 82 THR A N 1
ATOM 648 C CA . THR A 1 82 ? 2.890 -2.443 22.022 1.00 94.25 82 THR A CA 1
ATOM 649 C C . THR A 1 82 ? 1.929 -2.774 23.163 1.00 94.25 82 THR A C 1
ATOM 651 O O . THR A 1 82 ? 0.858 -2.180 23.317 1.00 94.25 82 THR A O 1
ATOM 654 N N . GLN A 1 83 ? 2.343 -3.716 24.014 1.00 94.12 83 GLN A N 1
ATOM 655 C CA . GLN A 1 83 ? 1.584 -4.092 25.205 1.00 94.12 83 GLN A CA 1
ATOM 656 C C . GLN A 1 83 ? 1.514 -2.945 26.221 1.00 94.12 83 GLN A C 1
ATOM 658 O O . GLN A 1 83 ? 0.508 -2.789 26.915 1.00 94.12 83 GLN A O 1
ATOM 663 N N . GLU A 1 84 ? 2.559 -2.126 26.302 1.00 94.44 84 GLU A N 1
ATOM 664 C CA . GLU A 1 84 ? 2.616 -0.943 27.156 1.00 94.44 84 GLU A CA 1
ATOM 665 C C . GLU A 1 84 ? 1.566 0.090 26.734 1.00 94.44 84 GLU A C 1
ATOM 667 O O . GLU A 1 84 ? 0.850 0.619 27.588 1.00 94.44 84 GLU A O 1
ATOM 672 N N . GLU A 1 85 ? 1.420 0.330 25.427 1.00 94.75 85 GLU A N 1
ATOM 673 C CA . GLU A 1 85 ? 0.378 1.203 24.879 1.00 94.75 85 GLU A CA 1
ATOM 674 C C . GLU A 1 85 ? -1.021 0.676 25.203 1.00 94.75 85 GLU A C 1
ATOM 676 O O . GLU A 1 85 ? -1.886 1.444 25.632 1.00 94.75 85 GLU A O 1
ATOM 681 N N . PHE A 1 86 ? -1.234 -0.638 25.081 1.00 95.06 86 PHE A N 1
ATOM 682 C CA . PHE A 1 86 ? -2.514 -1.249 25.431 1.00 95.06 86 PHE A CA 1
ATOM 683 C C . PHE A 1 86 ? -2.824 -1.119 26.928 1.00 95.06 86 PHE A C 1
ATOM 685 O O . PHE A 1 86 ? -3.938 -0.770 27.320 1.00 95.06 86 PHE A O 1
ATOM 692 N N . ASN A 1 87 ? -1.830 -1.329 27.792 1.00 93.69 87 ASN A N 1
ATOM 693 C CA . ASN A 1 87 ? -1.989 -1.163 29.237 1.00 93.69 87 ASN A CA 1
ATOM 694 C C . ASN A 1 87 ? -2.312 0.296 29.612 1.00 93.69 87 ASN A C 1
ATOM 696 O O . ASN A 1 87 ? -3.079 0.553 30.547 1.00 93.69 87 ASN A O 1
ATOM 700 N N . ALA A 1 88 ? -1.788 1.267 28.860 1.00 93.50 88 ALA A N 1
ATOM 701 C CA . ALA A 1 88 ? -2.082 2.683 29.061 1.00 93.50 88 ALA A CA 1
ATOM 702 C C . ALA A 1 88 ? -3.551 3.050 28.765 1.00 93.50 88 ALA A C 1
ATOM 704 O O . ALA A 1 88 ? -4.038 4.072 29.262 1.00 93.50 88 ALA A O 1
ATOM 705 N N . LEU A 1 89 ? -4.306 2.209 28.045 1.00 93.06 89 LEU A N 1
ATOM 706 C CA . LEU A 1 89 ? -5.742 2.416 27.804 1.00 93.06 89 LEU A CA 1
ATOM 707 C C . LEU A 1 89 ? -6.582 2.357 29.091 1.00 93.06 89 LEU A C 1
ATOM 709 O O . LEU A 1 89 ? -7.693 2.889 29.119 1.00 93.06 89 LEU A O 1
ATOM 713 N N . PHE A 1 90 ? -6.064 1.756 30.166 1.00 91.62 90 PHE A N 1
ATOM 714 C CA . PHE A 1 90 ? -6.750 1.656 31.461 1.00 91.62 90 PHE A CA 1
ATOM 715 C C . PHE A 1 90 ? -6.408 2.803 32.416 1.00 91.62 90 PHE A C 1
ATOM 717 O O . PHE A 1 90 ? -7.236 3.202 33.239 1.00 91.62 90 PHE A O 1
ATOM 724 N N . THR A 1 91 ? -5.203 3.359 32.300 1.00 88.06 91 THR A N 1
ATOM 725 C CA . THR A 1 91 ? -4.643 4.324 33.261 1.00 88.06 91 THR A CA 1
ATOM 726 C C . THR A 1 91 ? -4.507 5.738 32.699 1.00 88.06 91 THR A C 1
ATOM 728 O O . THR A 1 91 ? -4.402 6.692 33.468 1.00 88.06 91 THR A O 1
ATOM 731 N N . GLY A 1 92 ? -4.548 5.897 31.374 1.00 80.50 92 GLY A N 1
ATOM 732 C CA . GLY A 1 92 ? -4.330 7.165 30.686 1.00 80.50 92 GLY A CA 1
ATOM 733 C C . GLY A 1 92 ? -5.430 8.219 30.876 1.00 80.50 92 GLY A C 1
ATOM 734 O O . GLY A 1 92 ? -6.444 8.039 31.555 1.00 80.50 92 GLY A O 1
ATOM 735 N N . ARG A 1 93 ? -5.252 9.376 30.231 1.00 79.06 93 ARG A N 1
ATOM 736 C CA . ARG A 1 93 ? -6.226 10.476 30.319 1.00 79.06 93 ARG A CA 1
ATOM 737 C C . ARG A 1 93 ? -7.527 10.167 29.568 1.00 79.06 93 ARG A C 1
ATOM 739 O O . ARG A 1 93 ? -8.601 10.479 30.077 1.00 79.06 93 ARG A O 1
ATOM 746 N N . THR A 1 94 ? -7.426 9.557 28.387 1.00 82.12 94 THR A N 1
ATOM 747 C CA . THR A 1 94 ? -8.560 9.266 27.493 1.00 82.12 94 THR A CA 1
ATOM 748 C C . THR A 1 94 ? -9.377 8.070 27.986 1.00 82.12 94 THR A C 1
ATOM 750 O O . THR A 1 94 ? -10.603 8.149 28.053 1.00 82.12 94 THR A O 1
ATOM 753 N N . ARG A 1 95 ? -8.693 7.005 28.437 1.00 88.00 95 ARG A N 1
ATOM 754 C CA . ARG A 1 95 ? -9.275 5.763 28.982 1.00 88.00 95 ARG A CA 1
ATOM 755 C C . ARG A 1 95 ? -10.457 5.244 28.141 1.00 88.00 95 ARG A C 1
ATOM 757 O O . ARG A 1 95 ? -11.587 5.191 28.646 1.00 88.00 95 ARG A O 1
ATOM 764 N N . PRO A 1 96 ? -10.213 4.880 26.869 1.00 91.44 96 PRO A N 1
ATOM 765 C CA . PRO A 1 96 ? -11.264 4.516 25.921 1.00 91.44 96 PRO A CA 1
ATOM 766 C C . PRO A 1 96 ? -11.974 3.205 26.275 1.00 91.44 96 PRO A C 1
ATOM 768 O O . PRO A 1 96 ? -13.061 2.980 25.765 1.00 91.44 96 PRO A O 1
ATOM 771 N N . LEU A 1 97 ? -11.419 2.377 27.170 1.00 93.50 97 LEU A N 1
ATOM 772 C CA . LEU A 1 97 ? -12.014 1.117 27.652 1.00 93.50 97 LEU A CA 1
ATOM 773 C C . LEU A 1 97 ? -12.776 1.269 28.979 1.00 93.50 97 LEU A C 1
ATOM 775 O O . LEU A 1 97 ? -13.141 0.292 29.624 1.00 93.50 97 LEU A O 1
ATOM 779 N N . HIS A 1 98 ? -13.004 2.499 29.443 1.00 91.94 98 HIS A N 1
ATOM 780 C CA . HIS A 1 98 ? -13.698 2.719 30.709 1.00 91.94 98 HIS A CA 1
ATOM 781 C C . HIS A 1 98 ? -15.109 2.123 30.703 1.00 91.94 98 HIS A C 1
ATOM 783 O O . HIS A 1 98 ? -15.910 2.450 29.826 1.00 91.94 98 HIS A O 1
ATOM 789 N N . GLY A 1 99 ? -15.422 1.316 31.715 1.00 91.06 99 GLY A N 1
ATOM 790 C CA . GLY A 1 99 ? -16.725 0.666 31.855 1.00 91.06 99 GLY A CA 1
ATOM 791 C C . GLY A 1 99 ? -16.900 -0.594 31.009 1.00 91.06 99 GLY A C 1
ATOM 792 O O . GLY A 1 99 ? -18.003 -1.113 30.994 1.00 91.06 99 GLY A O 1
ATOM 793 N N . PHE A 1 100 ? -15.855 -1.073 30.326 1.00 94.31 100 PHE A N 1
ATOM 794 C CA . PHE A 1 100 ? -15.902 -2.342 29.601 1.00 94.31 100 PHE A CA 1
ATOM 795 C C . PHE A 1 100 ? -15.616 -3.496 30.567 1.00 94.31 100 PHE A C 1
ATOM 797 O O . PHE A 1 100 ? -14.729 -3.398 31.421 1.00 94.31 100 PHE A O 1
ATOM 804 N N . GLY A 1 101 ? -16.351 -4.588 30.413 1.00 94.12 101 GLY A N 1
ATOM 805 C CA . GLY A 1 101 ? -16.099 -5.877 31.028 1.00 94.12 101 GLY A CA 1
ATOM 806 C C . GLY A 1 101 ? -14.967 -6.641 30.342 1.00 94.12 101 GLY A C 1
ATOM 807 O O . GLY A 1 101 ? -14.471 -6.284 29.271 1.00 94.12 101 GLY A O 1
ATOM 808 N N . GLU A 1 102 ? -14.548 -7.732 30.979 1.00 95.00 102 GLU A N 1
ATOM 809 C CA . GLU A 1 102 ? -13.388 -8.522 30.554 1.00 95.00 102 GLU A CA 1
ATOM 810 C C . GLU A 1 102 ? -13.552 -9.125 29.150 1.00 95.00 102 GLU A C 1
ATOM 812 O O . GLU A 1 102 ? -12.599 -9.151 28.374 1.00 95.00 102 GLU A O 1
ATOM 817 N N . THR A 1 103 ? -14.768 -9.546 28.788 1.00 93.50 103 THR A N 1
ATOM 818 C CA . THR A 1 103 ? -15.039 -10.150 27.473 1.00 93.50 103 THR A CA 1
ATOM 819 C C . THR A 1 103 ? -14.834 -9.134 26.345 1.00 93.50 103 THR A C 1
ATOM 821 O O . THR A 1 103 ? -14.080 -9.404 25.409 1.00 93.50 103 THR A O 1
ATOM 824 N N . ALA A 1 104 ? -15.405 -7.932 26.469 1.00 93.38 104 ALA A N 1
ATOM 825 C CA . ALA A 1 104 ? -15.227 -6.854 25.497 1.00 93.38 104 ALA A CA 1
ATOM 826 C C . ALA A 1 104 ? -13.765 -6.385 25.413 1.00 93.38 104 ALA A C 1
ATOM 828 O O . ALA A 1 104 ? -13.236 -6.171 24.321 1.00 93.38 104 ALA A O 1
ATOM 829 N N . ILE A 1 105 ? -13.075 -6.278 26.555 1.00 95.50 105 ILE A N 1
ATOM 830 C CA . ILE A 1 105 ? -11.642 -5.949 26.593 1.00 95.50 105 ILE A CA 1
ATOM 831 C C . ILE A 1 105 ? -10.821 -6.988 25.824 1.00 95.50 105 ILE A C 1
ATOM 833 O O . ILE A 1 105 ? -9.948 -6.611 25.041 1.00 95.50 105 ILE A O 1
ATOM 837 N N . ASN A 1 106 ? -11.094 -8.280 26.020 1.00 94.00 106 ASN A N 1
ATOM 838 C CA . ASN A 1 106 ? -10.379 -9.354 25.334 1.00 94.00 106 ASN A CA 1
ATOM 839 C C . ASN A 1 106 ? -10.644 -9.351 23.825 1.00 94.00 106 ASN A C 1
ATOM 841 O O . ASN A 1 106 ? -9.703 -9.541 23.057 1.00 94.00 106 ASN A O 1
ATOM 845 N N . ALA A 1 107 ? -11.873 -9.055 23.395 1.00 92.31 107 ALA A N 1
ATOM 846 C CA . ALA A 1 107 ? -12.199 -8.898 21.979 1.00 92.31 107 ALA A CA 1
ATOM 847 C C . ALA A 1 107 ? -11.436 -7.724 21.342 1.00 92.31 107 ALA A C 1
ATOM 849 O O . ALA A 1 107 ? -10.792 -7.888 20.306 1.00 92.31 107 ALA A O 1
ATOM 850 N N . VAL A 1 108 ? -11.415 -6.556 22.000 1.00 93.81 108 VAL A N 1
ATOM 851 C CA . VAL A 1 108 ? -10.631 -5.399 21.533 1.00 93.81 108 VAL A CA 1
ATOM 852 C C . VAL A 1 108 ? -9.140 -5.724 21.503 1.00 93.81 108 VAL A C 1
ATOM 854 O O . VAL A 1 108 ? -8.460 -5.349 20.548 1.00 93.81 108 VAL A O 1
ATOM 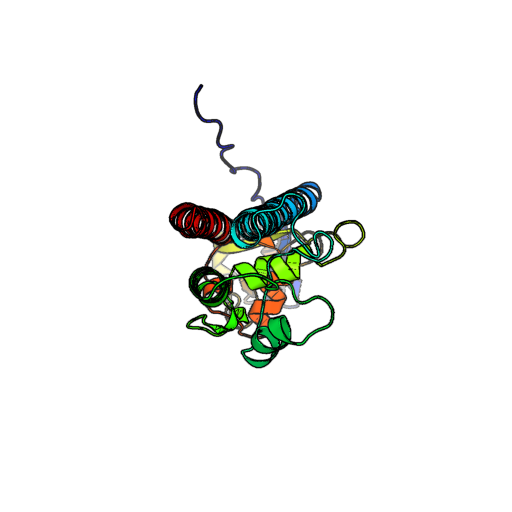857 N N . ARG A 1 109 ? -8.629 -6.430 22.523 1.00 94.00 109 ARG A N 1
ATOM 858 C CA . ARG A 1 109 ? -7.224 -6.842 22.610 1.00 94.00 109 ARG A CA 1
ATOM 859 C C . ARG A 1 109 ? -6.842 -7.773 21.474 1.00 94.00 109 ARG A C 1
ATOM 861 O O . ARG A 1 109 ? -5.770 -7.581 20.916 1.00 94.00 109 ARG A O 1
ATOM 868 N N . ALA A 1 110 ? -7.678 -8.758 21.148 1.00 91.12 110 ALA A N 1
ATOM 869 C CA . ALA A 1 110 ? -7.393 -9.765 20.127 1.00 91.12 110 ALA A CA 1
ATOM 870 C C . ALA A 1 110 ? -7.132 -9.144 18.747 1.00 91.12 110 ALA A C 1
ATOM 872 O O . ALA A 1 110 ? -6.294 -9.645 18.006 1.00 91.12 110 ALA A O 1
ATOM 873 N N . MET A 1 111 ? -7.779 -8.016 18.453 1.00 90.62 111 MET A N 1
ATOM 874 C CA . MET A 1 111 ? -7.627 -7.284 17.194 1.00 90.62 111 MET A CA 1
ATOM 875 C C . MET A 1 111 ? -6.443 -6.309 17.169 1.00 90.62 111 MET A C 1
ATOM 877 O O . MET A 1 111 ? -6.263 -5.608 16.183 1.00 90.62 111 MET A O 1
ATOM 881 N N . GLN A 1 112 ? -5.659 -6.183 18.242 1.00 93.06 112 GLN A N 1
ATOM 882 C CA . GLN A 1 112 ? -4.588 -5.186 18.272 1.00 93.06 112 GLN A CA 1
ATOM 883 C C . GLN A 1 112 ? -3.373 -5.612 17.432 1.00 93.06 112 GLN A C 1
ATOM 885 O O . GLN A 1 112 ? -2.930 -6.759 17.568 1.00 93.06 112 GLN A O 1
ATOM 890 N N . PRO A 1 113 ? -2.745 -4.672 16.696 1.00 91.81 113 PRO A N 1
ATOM 891 C CA . PRO A 1 113 ? -1.536 -4.919 15.903 1.00 91.81 113 PRO A CA 1
ATOM 892 C C . PRO A 1 113 ? -0.398 -5.603 16.658 1.00 91.81 113 PRO A C 1
ATOM 894 O O . PRO A 1 113 ? 0.336 -6.410 16.094 1.00 91.81 113 PRO A O 1
ATOM 897 N N . MET A 1 114 ? -0.255 -5.317 17.954 1.00 92.56 114 MET A N 1
ATOM 898 C CA . MET A 1 114 ? 0.762 -5.932 18.814 1.00 92.56 114 MET A CA 1
ATOM 899 C C . MET A 1 114 ? 0.708 -7.474 18.864 1.00 92.56 114 MET A C 1
ATOM 901 O O . MET A 1 114 ? 1.692 -8.095 19.259 1.00 92.56 114 MET A O 1
ATOM 905 N N . ASN A 1 115 ? -0.411 -8.098 18.476 1.00 88.81 115 ASN A N 1
ATOM 906 C CA . ASN A 1 115 ? -0.551 -9.559 18.416 1.00 88.81 115 ASN A CA 1
ATOM 907 C C . ASN A 1 115 ? -0.222 -10.147 17.032 1.00 88.81 115 ASN A C 1
ATOM 909 O O . ASN A 1 115 ? -0.280 -11.366 16.856 1.00 88.81 115 ASN A O 1
ATOM 913 N N . GLY A 1 116 ? 0.077 -9.306 16.038 1.00 83.00 116 GLY A N 1
ATOM 914 C CA . GLY A 1 116 ? 0.339 -9.729 14.668 1.00 83.00 116 GLY A CA 1
ATOM 915 C C . GLY A 1 116 ? 1.545 -10.667 14.578 1.00 83.00 116 GLY A C 1
ATOM 916 O O . GLY A 1 116 ? 2.613 -10.394 15.123 1.00 83.00 116 GLY A O 1
ATOM 917 N N . LYS A 1 117 ? 1.401 -11.771 13.831 1.00 78.94 117 LYS A N 1
ATOM 918 C CA . LYS A 1 117 ? 2.457 -12.788 13.633 1.00 78.94 117 LYS A CA 1
ATOM 919 C C . LYS A 1 117 ? 3.781 -12.198 13.127 1.00 78.94 117 LYS A C 1
ATOM 921 O O . LYS A 1 117 ? 4.845 -12.726 13.435 1.00 78.94 117 LYS A O 1
ATOM 926 N N . TYR A 1 118 ? 3.703 -11.134 12.333 1.00 74.69 118 TYR A N 1
ATOM 927 C CA . TYR A 1 118 ? 4.847 -10.471 11.704 1.00 74.69 118 TYR A CA 1
ATOM 928 C C . TYR A 1 118 ? 5.217 -9.151 12.398 1.00 74.69 118 TYR A C 1
ATOM 930 O O . TYR A 1 118 ? 5.944 -8.340 11.831 1.00 74.69 118 TYR A O 1
ATOM 938 N N . GLY A 1 119 ? 4.726 -8.943 13.623 1.00 81.81 119 GLY A N 1
ATOM 939 C CA . GLY A 1 119 ? 4.823 -7.673 14.329 1.00 81.81 119 GLY A CA 1
ATOM 940 C C . GLY A 1 119 ? 3.757 -6.660 13.888 1.00 81.81 119 GLY A C 1
ATOM 941 O O . GLY A 1 119 ? 2.989 -6.923 12.958 1.00 81.81 119 GLY A O 1
ATOM 942 N N . PRO A 1 120 ? 3.708 -5.496 14.558 1.00 83.88 120 PRO A N 1
ATOM 943 C CA . PRO A 1 120 ? 2.664 -4.495 14.355 1.00 83.88 120 PRO A CA 1
ATOM 944 C C . PRO A 1 120 ? 2.699 -3.866 12.956 1.00 83.88 120 PRO A C 1
ATOM 946 O O . PRO A 1 120 ? 1.647 -3.572 12.405 1.00 83.88 120 PRO A O 1
ATOM 949 N N . ASP A 1 121 ? 3.875 -3.718 12.341 1.00 79.69 121 ASP A N 1
ATOM 950 C CA . ASP A 1 121 ? 4.017 -3.062 11.029 1.00 79.69 121 ASP A CA 1
ATOM 951 C C . ASP A 1 121 ? 3.479 -3.902 9.851 1.00 79.69 121 ASP A C 1
ATOM 953 O O . ASP A 1 121 ? 3.367 -3.410 8.730 1.00 79.69 121 ASP A O 1
ATOM 957 N N . GLY A 1 122 ? 3.140 -5.173 10.091 1.00 74.31 122 GLY A N 1
ATOM 958 C CA . GLY A 1 122 ? 2.430 -6.020 9.131 1.00 74.31 122 GLY A CA 1
ATOM 959 C C . GLY A 1 122 ? 0.912 -6.041 9.325 1.00 74.31 122 GLY A C 1
ATOM 960 O O . GLY A 1 122 ? 0.233 -6.769 8.601 1.00 74.31 122 GLY A O 1
ATOM 961 N N . ASP A 1 123 ? 0.383 -5.311 10.310 1.00 84.94 123 ASP A N 1
ATOM 962 C CA . ASP A 1 123 ? -1.032 -5.333 10.666 1.00 84.94 123 ASP A CA 1
ATOM 963 C C . ASP A 1 123 ? -1.854 -4.320 9.859 1.00 84.94 123 ASP A C 1
ATOM 965 O O . ASP A 1 123 ? -1.501 -3.145 9.726 1.00 84.94 123 ASP A O 1
ATOM 969 N N . VAL A 1 124 ? -2.996 -4.777 9.349 1.00 80.88 124 VAL A N 1
ATOM 970 C CA . VAL A 1 124 ? -3.868 -3.972 8.490 1.00 80.88 124 VAL A CA 1
ATOM 971 C C . VAL A 1 124 ? -4.560 -2.832 9.241 1.00 80.88 124 VAL A C 1
ATOM 973 O O . VAL A 1 124 ? -4.752 -1.762 8.666 1.00 80.88 124 VAL A O 1
ATOM 976 N N . ILE A 1 125 ? -4.901 -2.999 10.525 1.00 86.06 125 ILE A N 1
ATOM 977 C CA . ILE A 1 125 ? -5.512 -1.923 11.317 1.00 86.06 125 ILE A CA 1
ATOM 978 C C . ILE A 1 125 ? -4.490 -0.830 11.569 1.00 86.06 125 ILE A C 1
ATOM 980 O O . ILE A 1 125 ? -4.831 0.351 11.479 1.00 86.06 125 ILE A O 1
ATOM 984 N N . LEU A 1 126 ? -3.250 -1.206 11.890 1.00 87.12 126 LEU A N 1
ATOM 985 C CA . LEU A 1 126 ? -2.191 -0.218 12.056 1.00 87.12 126 LEU A CA 1
ATOM 986 C C . LEU A 1 126 ? -1.945 0.537 10.755 1.00 87.12 126 LEU A C 1
ATOM 988 O O . LEU A 1 126 ? -1.863 1.763 10.772 1.00 87.12 126 LEU A O 1
ATOM 992 N N . TRP A 1 127 ? -1.925 -0.182 9.633 1.00 82.56 127 TRP A N 1
ATOM 993 C CA . TRP A 1 127 ? -1.807 0.416 8.311 1.00 82.56 127 TRP A CA 1
ATOM 994 C C . TRP A 1 127 ? -2.905 1.456 8.053 1.00 82.56 127 TRP A C 1
ATOM 996 O O . TRP A 1 127 ? -2.591 2.622 7.799 1.00 82.56 127 TRP A O 1
ATOM 1006 N N . ILE A 1 128 ? -4.178 1.079 8.218 1.00 85.25 128 ILE A N 1
ATOM 1007 C CA . ILE A 1 128 ? -5.319 1.997 8.081 1.00 85.25 128 ILE A CA 1
ATOM 1008 C C . ILE A 1 128 ? -5.177 3.180 9.040 1.00 85.25 128 ILE A C 1
ATOM 1010 O O . ILE A 1 128 ? -5.420 4.321 8.655 1.00 85.25 128 ILE A O 1
ATOM 1014 N N . HIS A 1 129 ? -4.792 2.927 10.292 1.00 88.00 129 HIS A N 1
ATOM 1015 C CA . HIS A 1 129 ? -4.663 3.955 11.320 1.00 88.00 129 HIS A CA 1
ATOM 1016 C C . HIS A 1 129 ? -3.609 5.001 10.968 1.00 88.00 129 HIS A C 1
ATOM 1018 O O . HIS A 1 129 ? -3.889 6.197 11.045 1.00 88.00 129 HIS A O 1
ATOM 1024 N N . ASP A 1 130 ? -2.411 4.566 10.591 1.00 85.44 130 ASP A N 1
ATOM 1025 C CA . ASP A 1 130 ? -1.316 5.467 10.254 1.00 85.44 130 ASP A CA 1
ATOM 1026 C C . ASP A 1 130 ? -1.648 6.274 8.994 1.00 85.44 130 ASP A C 1
ATOM 1028 O O . ASP A 1 130 ? -1.455 7.492 8.966 1.00 85.44 130 ASP A O 1
ATOM 1032 N N . HIS A 1 131 ? -2.224 5.620 7.980 1.00 81.19 131 HIS A N 1
ATOM 1033 C CA . HIS A 1 131 ? -2.520 6.256 6.697 1.00 81.19 131 HIS A CA 1
ATOM 1034 C C . HIS A 1 131 ? -3.724 7.202 6.785 1.00 81.19 131 HIS A C 1
ATOM 1036 O O . HIS A 1 131 ? -3.698 8.287 6.210 1.00 81.19 131 HIS A O 1
ATOM 1042 N N . ALA A 1 132 ? -4.753 6.865 7.566 1.00 83.00 132 ALA A N 1
ATOM 1043 C CA . ALA A 1 132 ? -5.907 7.743 7.773 1.00 83.00 132 ALA A CA 1
ATOM 1044 C C . ALA A 1 132 ? -5.571 9.018 8.575 1.00 83.00 132 ALA A C 1
ATOM 1046 O O . ALA A 1 132 ? -6.370 9.955 8.594 1.00 83.00 132 ALA A O 1
ATOM 1047 N N . ARG A 1 133 ? -4.421 9.059 9.266 1.00 78.19 133 ARG A N 1
ATOM 1048 C CA . ARG A 1 133 ? -3.990 10.197 10.100 1.00 78.19 133 ARG A CA 1
ATOM 1049 C C . ARG A 1 133 ? -3.131 11.222 9.376 1.00 78.19 133 ARG A C 1
ATOM 1051 O O . ARG A 1 133 ? -2.952 12.320 9.907 1.00 78.19 133 ARG A O 1
ATOM 1058 N N . ILE A 1 134 ? -2.583 10.879 8.216 1.00 73.94 134 ILE A N 1
ATOM 1059 C CA . ILE A 1 134 ? -1.890 11.847 7.365 1.00 73.94 134 ILE A CA 1
ATOM 1060 C C . ILE A 1 134 ? -2.920 12.896 6.926 1.00 73.94 134 ILE A C 1
ATOM 1062 O O . ILE A 1 134 ? -4.063 12.553 6.624 1.00 73.94 134 ILE A O 1
ATOM 1066 N N . ASP A 1 135 ? -2.548 14.183 6.961 1.00 60.44 135 ASP A N 1
ATOM 1067 C CA . ASP A 1 135 ? -3.440 15.290 6.588 1.00 60.44 135 ASP A CA 1
ATOM 1068 C C . ASP A 1 135 ? -3.749 15.246 5.084 1.00 60.44 135 ASP A C 1
ATOM 1070 O O . ASP A 1 135 ? -3.152 15.945 4.267 1.00 60.44 135 ASP A O 1
ATOM 1074 N N . ARG A 1 136 ? -4.723 14.404 4.739 1.00 63.28 136 ARG A N 1
ATOM 1075 C CA . ARG A 1 136 ? -5.232 14.134 3.389 1.00 63.28 136 ARG A CA 1
ATOM 1076 C C . ARG A 1 136 ? -5.867 15.339 2.701 1.00 63.28 136 ARG A C 1
ATOM 1078 O O . ARG A 1 136 ? -6.258 15.242 1.548 1.00 63.28 136 ARG A O 1
ATOM 1085 N N . HIS A 1 137 ? -6.034 16.454 3.413 1.00 59.09 137 HIS A N 1
ATOM 1086 C CA . HIS A 1 137 ? -6.505 17.713 2.836 1.00 59.09 137 HIS A CA 1
ATOM 1087 C C . HIS A 1 137 ? -5.348 18.623 2.404 1.00 59.09 137 HIS A C 1
ATOM 1089 O O . HIS A 1 137 ? -5.594 19.698 1.854 1.00 59.09 137 HIS A O 1
ATOM 1095 N N . ARG A 1 138 ? -4.100 18.232 2.697 1.00 57.44 138 ARG A N 1
ATOM 1096 C CA . ARG A 1 138 ? -2.891 19.024 2.429 1.00 57.44 138 ARG A CA 1
ATOM 1097 C C . ARG A 1 138 ? -1.759 18.234 1.778 1.00 57.44 138 ARG A C 1
ATOM 1099 O O . ARG A 1 138 ? -0.873 18.861 1.203 1.00 57.44 138 ARG A O 1
ATOM 1106 N N . THR A 1 139 ? -1.794 16.907 1.863 1.00 64.38 139 THR A N 1
ATOM 1107 C CA . THR A 1 139 ? -0.830 16.005 1.232 1.00 64.38 139 THR A CA 1
ATOM 1108 C C . THR A 1 139 ? -1.592 14.964 0.421 1.00 64.38 139 THR A C 1
ATOM 1110 O O . THR A 1 139 ? -2.290 14.128 0.998 1.00 64.38 139 THR A O 1
ATOM 1113 N N . ASP A 1 140 ? -1.469 15.033 -0.903 1.00 68.62 140 ASP A N 1
ATOM 1114 C CA . ASP A 1 140 ? -2.046 14.036 -1.801 1.00 68.62 140 ASP A CA 1
ATOM 1115 C C . ASP A 1 140 ? -1.211 12.753 -1.766 1.00 68.62 140 ASP A C 1
ATOM 1117 O O . ASP A 1 140 ? 0.018 12.798 -1.710 1.00 68.62 140 ASP A O 1
ATOM 1121 N N . TRP A 1 141 ? -1.885 11.604 -1.807 1.00 79.88 141 TRP A N 1
ATOM 1122 C CA . TRP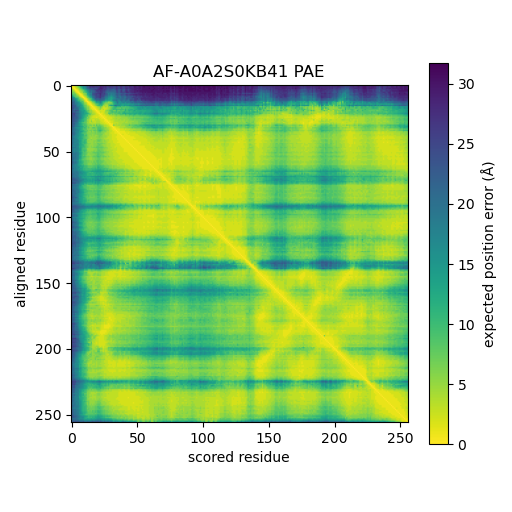 A 1 141 ? -1.228 10.320 -2.019 1.00 79.88 141 TRP A CA 1
ATOM 1123 C C . TRP A 1 141 ? -0.701 10.242 -3.444 1.00 79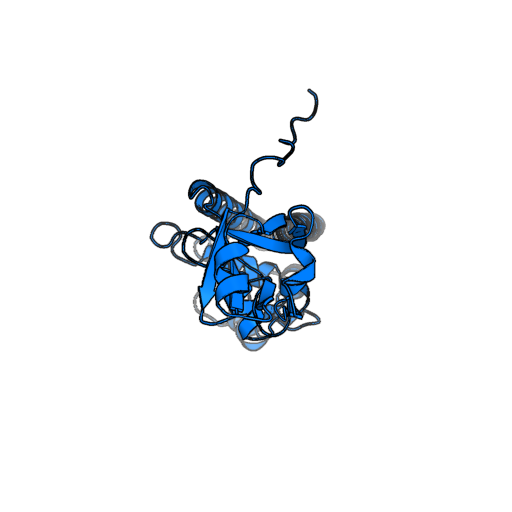.88 141 TRP A C 1
ATOM 1125 O O . TRP A 1 141 ? -1.482 10.370 -4.394 1.00 79.88 141 TRP A O 1
ATOM 1135 N N . GLU A 1 142 ? 0.593 9.971 -3.612 1.00 88.19 142 GLU A N 1
ATOM 1136 C CA . GLU A 1 142 ? 1.100 9.678 -4.943 1.00 88.19 142 GLU A CA 1
ATOM 1137 C C . GLU A 1 142 ? 0.661 8.275 -5.377 1.00 88.19 142 GLU A C 1
ATOM 1139 O O . GLU A 1 142 ? 1.139 7.248 -4.886 1.00 88.19 142 GLU A O 1
ATOM 1144 N N . MET A 1 143 ? -0.268 8.244 -6.328 1.00 90.19 143 MET A N 1
ATOM 1145 C CA . MET A 1 143 ? -0.711 7.022 -6.983 1.00 90.19 143 MET A CA 1
ATOM 1146 C C . MET A 1 143 ? 0.146 6.746 -8.219 1.00 90.19 143 MET A C 1
ATOM 1148 O O . MET A 1 143 ? 0.547 7.664 -8.938 1.00 90.19 143 MET A O 1
ATOM 1152 N N . GLY A 1 144 ? 0.371 5.472 -8.516 1.00 91.50 144 GLY A N 1
ATOM 1153 C CA . GLY A 1 144 ? 1.169 5.062 -9.664 1.00 91.50 144 GLY A CA 1
ATOM 1154 C C . GLY A 1 144 ? 0.973 3.602 -10.044 1.00 91.50 144 GLY A C 1
ATOM 1155 O O . GLY A 1 144 ? -0.002 2.964 -9.647 1.00 91.50 144 GLY A O 1
ATOM 1156 N N . GLY A 1 145 ? 1.892 3.087 -10.852 1.00 90.62 145 GLY A N 1
ATOM 1157 C CA . GLY A 1 145 ? 1.905 1.704 -11.307 1.00 90.62 145 GLY A CA 1
ATOM 1158 C C . GLY A 1 145 ? 3.048 0.923 -10.678 1.00 90.62 145 GLY A C 1
ATOM 1159 O O . GLY A 1 145 ? 4.208 1.287 -10.873 1.00 90.62 145 GLY A O 1
ATOM 1160 N N . ARG A 1 146 ? 2.735 -0.180 -9.991 1.00 92.00 146 ARG A N 1
ATOM 1161 C CA . ARG A 1 146 ? 3.702 -1.234 -9.674 1.00 92.00 146 ARG A CA 1
ATOM 1162 C C . ARG A 1 146 ? 3.875 -2.126 -10.892 1.00 92.00 146 ARG A C 1
ATOM 1164 O O . ARG A 1 146 ? 2.917 -2.759 -11.326 1.00 92.00 146 ARG A O 1
ATOM 1171 N N . VAL A 1 147 ? 5.068 -2.132 -11.464 1.00 90.50 147 VAL A N 1
ATOM 1172 C CA . VAL A 1 147 ? 5.411 -2.876 -12.674 1.00 90.50 147 VAL A CA 1
ATOM 1173 C C . VAL A 1 147 ? 5.618 -4.344 -12.313 1.00 90.50 147 VAL A C 1
ATOM 1175 O O . VAL A 1 147 ? 6.519 -4.682 -11.554 1.00 90.50 147 VAL A O 1
ATOM 1178 N N . GLU A 1 148 ? 4.769 -5.213 -12.855 1.00 87.25 148 GLU A N 1
ATOM 1179 C CA . GLU A 1 148 ? 4.800 -6.662 -12.603 1.00 87.25 148 GLU A CA 1
ATOM 1180 C C . GLU A 1 148 ? 5.622 -7.395 -13.660 1.00 87.25 148 GLU A C 1
ATOM 1182 O O . GLU A 1 148 ? 6.276 -8.402 -13.390 1.00 87.25 148 GLU A O 1
ATOM 1187 N N . ARG A 1 149 ? 5.559 -6.904 -14.898 1.00 86.38 149 ARG A N 1
ATOM 1188 C CA . ARG A 1 149 ? 6.218 -7.527 -16.038 1.00 86.38 149 ARG A CA 1
ATOM 1189 C C . ARG A 1 149 ? 6.534 -6.485 -17.090 1.00 86.38 149 ARG A C 1
ATOM 1191 O O . ARG A 1 149 ? 5.702 -5.633 -17.383 1.00 86.38 149 ARG A O 1
ATOM 1198 N N . VAL A 1 150 ? 7.706 -6.615 -17.699 1.00 84.56 150 VAL A N 1
ATOM 1199 C CA . VAL A 1 150 ? 8.104 -5.857 -18.885 1.00 84.56 150 VAL A CA 1
ATOM 1200 C C . VAL A 1 150 ? 8.493 -6.842 -19.973 1.00 84.56 150 VAL A C 1
ATOM 1202 O O . VAL A 1 150 ? 9.259 -7.774 -19.730 1.00 84.56 150 VAL A O 1
ATOM 1205 N N . VAL A 1 151 ? 7.933 -6.647 -21.160 1.00 83.88 151 VAL A N 1
ATOM 1206 C CA . VAL A 1 151 ? 8.224 -7.423 -22.359 1.00 83.88 151 VAL A CA 1
ATOM 1207 C C . VAL A 1 151 ? 8.907 -6.485 -23.351 1.00 83.88 151 VAL A C 1
ATOM 1209 O O . VAL A 1 151 ? 8.264 -5.548 -23.826 1.00 83.88 151 VAL A O 1
ATOM 1212 N N . PRO A 1 152 ? 10.200 -6.686 -23.648 1.00 80.81 152 PRO A N 1
ATOM 1213 C CA . PRO A 1 152 ? 10.887 -5.888 -24.651 1.00 80.81 152 PRO A CA 1
ATOM 1214 C C . PRO A 1 152 ? 10.338 -6.182 -26.049 1.00 80.81 152 PRO A C 1
ATOM 1216 O O . PRO A 1 152 ? 10.045 -7.330 -26.385 1.00 80.81 152 PRO A O 1
ATOM 1219 N N . GLU A 1 153 ? 10.229 -5.147 -26.876 1.00 82.50 153 GLU A N 1
ATOM 1220 C CA . GLU A 1 153 ? 9.817 -5.255 -28.274 1.00 82.50 153 GLU A CA 1
ATOM 1221 C C . GLU A 1 153 ? 10.927 -4.699 -29.168 1.00 82.50 153 GLU A C 1
ATOM 1223 O O . GLU A 1 153 ? 11.511 -3.651 -28.890 1.00 82.50 153 GLU A O 1
ATOM 1228 N N . PHE A 1 154 ? 11.222 -5.404 -30.257 1.00 82.81 154 PHE A N 1
ATOM 1229 C CA . PHE A 1 154 ? 12.291 -5.047 -31.184 1.00 82.81 154 PHE A CA 1
ATOM 1230 C C . PHE A 1 154 ? 11.727 -4.909 -32.591 1.00 82.81 154 PHE A C 1
ATOM 1232 O O . PHE A 1 154 ? 10.970 -5.769 -33.050 1.00 82.81 154 PHE A O 1
ATOM 1239 N N . ALA A 1 155 ? 12.151 -3.869 -33.305 1.00 84.31 155 ALA A N 1
ATOM 1240 C CA . ALA A 1 155 ? 12.045 -3.859 -34.755 1.00 84.31 155 ALA A CA 1
ATOM 1241 C C . ALA A 1 155 ? 12.870 -5.009 -35.367 1.00 84.31 155 ALA A C 1
ATOM 1243 O O . ALA A 1 155 ? 13.831 -5.511 -34.772 1.00 84.31 155 ALA A O 1
ATOM 1244 N N . GLU A 1 156 ? 12.496 -5.437 -36.573 1.00 87.31 156 GLU A N 1
ATOM 1245 C CA . GLU A 1 156 ? 13.174 -6.532 -37.268 1.00 87.31 156 GLU A CA 1
ATOM 1246 C C . GLU A 1 156 ? 14.679 -6.243 -37.419 1.00 87.31 156 GLU A C 1
ATOM 1248 O O . GLU A 1 156 ? 15.084 -5.218 -37.962 1.00 87.31 156 GLU A O 1
ATOM 1253 N N . GLY A 1 157 ? 15.522 -7.144 -36.904 1.00 85.19 157 GLY A N 1
ATOM 1254 C CA . GLY A 1 157 ? 16.982 -7.014 -36.954 1.00 85.19 157 GLY A CA 1
ATOM 1255 C C . GLY A 1 157 ? 17.609 -6.104 -35.888 1.00 85.19 157 GLY A C 1
ATOM 1256 O O . GLY A 1 157 ? 18.837 -6.049 -35.799 1.00 85.19 157 GLY A O 1
ATOM 1257 N N . ALA A 1 158 ? 16.821 -5.431 -35.040 1.00 85.38 158 ALA A N 1
ATOM 1258 C CA . ALA A 1 158 ? 17.345 -4.569 -33.977 1.00 85.38 158 ALA A CA 1
ATOM 1259 C C . ALA A 1 158 ? 18.132 -5.333 -32.903 1.00 85.38 158 ALA A C 1
ATOM 1261 O O . ALA A 1 158 ? 19.169 -4.854 -32.447 1.00 85.38 158 ALA A O 1
ATOM 1262 N N . GLU A 1 159 ? 17.726 -6.562 -32.588 1.00 84.25 159 GLU A N 1
ATOM 1263 C CA . GLU A 1 159 ? 18.398 -7.419 -31.603 1.00 84.25 159 GLU A CA 1
ATOM 1264 C C . GLU A 1 159 ? 19.883 -7.669 -31.935 1.00 84.25 159 GLU A C 1
ATOM 1266 O O . GLU A 1 159 ? 20.720 -7.733 -31.041 1.00 84.25 159 GLU A O 1
ATOM 1271 N N . ALA A 1 160 ? 20.260 -7.711 -33.219 1.00 89.12 160 ALA A N 1
ATOM 1272 C CA . ALA A 1 160 ? 21.641 -7.977 -33.634 1.00 89.12 160 ALA A CA 1
ATOM 1273 C C . ALA A 1 160 ? 22.645 -6.873 -33.235 1.00 89.12 160 ALA A C 1
ATOM 1275 O O . ALA A 1 160 ? 23.859 -7.116 -33.240 1.00 89.12 160 ALA A O 1
ATOM 1276 N N . ARG A 1 161 ? 22.155 -5.670 -32.909 1.00 87.62 161 ARG A N 1
ATOM 1277 C CA . ARG A 1 161 ? 22.949 -4.507 -32.468 1.00 87.62 161 ARG A CA 1
ATOM 1278 C C . ARG A 1 161 ? 23.120 -4.436 -30.946 1.00 87.62 161 ARG A C 1
ATOM 1280 O O . ARG A 1 161 ? 23.982 -3.704 -30.457 1.00 87.62 161 ARG A O 1
ATOM 1287 N N . VAL A 1 162 ? 22.342 -5.225 -30.209 1.00 87.88 162 VAL A N 1
ATOM 1288 C CA . VAL A 1 162 ? 22.452 -5.371 -28.757 1.00 87.88 162 VAL A CA 1
ATOM 1289 C C . VAL A 1 162 ? 23.574 -6.367 -28.446 1.00 87.88 162 VAL A C 1
ATOM 1291 O O . VAL A 1 162 ? 23.684 -7.419 -29.075 1.00 87.88 162 VAL A O 1
ATOM 1294 N N . ASP A 1 163 ? 24.449 -6.009 -27.511 1.00 91.56 163 ASP A N 1
ATOM 1295 C CA . ASP A 1 163 ? 25.466 -6.906 -26.952 1.00 91.56 163 ASP A CA 1
ATOM 1296 C C . ASP A 1 163 ? 24.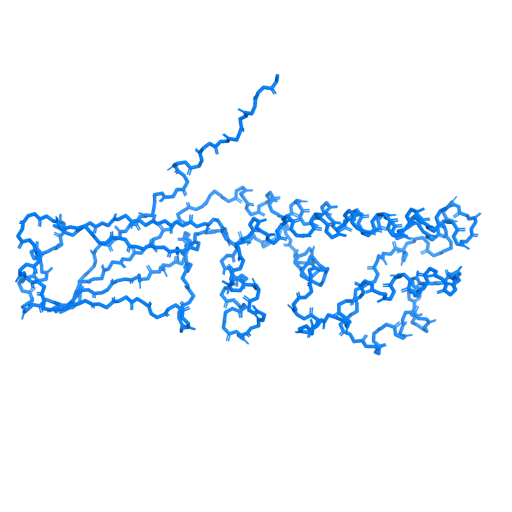876 -7.719 -25.793 1.00 91.56 163 ASP A C 1
ATOM 1298 O O . ASP A 1 163 ? 24.960 -8.945 -25.766 1.00 91.56 163 ASP A O 1
ATOM 1302 N N . THR A 1 164 ? 24.208 -7.033 -24.862 1.00 92.25 164 THR A N 1
ATOM 1303 C CA . THR A 1 164 ? 23.517 -7.639 -23.717 1.00 92.25 164 THR A CA 1
ATOM 1304 C C . THR A 1 164 ? 22.430 -6.704 -23.175 1.00 92.25 164 THR A C 1
ATOM 1306 O O . THR A 1 164 ? 22.345 -5.545 -23.580 1.00 92.25 164 THR A O 1
ATOM 1309 N N . TYR A 1 165 ? 21.594 -7.179 -22.254 1.00 88.38 165 TYR A N 1
ATOM 1310 C CA . TYR A 1 165 ? 20.634 -6.349 -21.528 1.00 88.38 165 TYR A CA 1
ATOM 1311 C C . TYR A 1 165 ? 20.408 -6.856 -20.101 1.00 88.38 165 TYR A C 1
ATOM 1313 O O . TYR A 1 165 ? 20.600 -8.036 -19.806 1.00 88.38 165 TYR A O 1
ATOM 1321 N N . TYR A 1 166 ? 19.972 -5.956 -19.221 1.00 90.75 166 TYR A N 1
ATOM 1322 C CA . TYR A 1 166 ? 19.741 -6.228 -17.802 1.00 90.75 166 TYR A CA 1
ATOM 1323 C C . TYR A 1 166 ? 18.370 -5.726 -17.373 1.00 90.75 166 TYR A C 1
ATOM 1325 O O . TYR A 1 166 ? 17.999 -4.594 -17.690 1.00 90.75 166 TYR A O 1
ATOM 1333 N N . TYR A 1 167 ? 17.650 -6.551 -16.618 1.00 89.56 167 TYR A N 1
ATOM 1334 C CA . TYR A 1 167 ? 16.453 -6.118 -15.906 1.00 89.56 167 TYR A CA 1
ATOM 1335 C C . TYR A 1 167 ? 16.832 -5.452 -14.584 1.00 89.56 167 TYR A C 1
ATOM 1337 O O . TYR A 1 167 ? 17.851 -5.800 -13.985 1.00 89.56 167 TYR A O 1
ATOM 1345 N N . ALA A 1 168 ? 15.999 -4.520 -14.122 1.00 90.25 168 ALA A N 1
ATOM 1346 C CA . ALA A 1 168 ? 16.113 -3.981 -12.774 1.00 90.25 168 ALA A CA 1
ATOM 1347 C C . ALA A 1 168 ? 16.002 -5.100 -11.732 1.00 90.25 168 ALA A C 1
ATOM 1349 O O . ALA A 1 168 ? 15.113 -5.950 -11.818 1.00 90.25 168 ALA A O 1
ATOM 1350 N N . ASP A 1 169 ? 16.873 -5.062 -10.726 1.00 89.69 169 ASP A N 1
ATOM 1351 C CA . ASP A 1 169 ? 16.725 -5.901 -9.545 1.00 89.69 169 ASP A CA 1
ATOM 1352 C C . ASP A 1 169 ? 15.602 -5.325 -8.674 1.00 89.69 169 ASP A C 1
ATOM 1354 O O . ASP A 1 169 ? 15.754 -4.279 -8.040 1.00 89.69 169 ASP A O 1
ATOM 1358 N N . THR A 1 170 ? 14.447 -5.988 -8.679 1.00 87.81 170 THR A N 1
ATOM 1359 C CA . THR A 1 170 ? 13.259 -5.526 -7.955 1.00 87.81 170 THR A CA 1
ATOM 1360 C C . THR A 1 170 ? 13.350 -5.724 -6.443 1.00 87.81 170 THR A C 1
ATOM 1362 O O . THR A 1 170 ? 12.523 -5.178 -5.706 1.00 87.81 170 THR A O 1
ATOM 1365 N N . ASP A 1 171 ? 14.336 -6.487 -5.964 1.00 85.56 171 ASP A N 1
ATOM 1366 C CA . ASP A 1 171 ? 14.641 -6.589 -4.537 1.00 85.56 171 ASP A CA 1
ATOM 1367 C C . ASP A 1 171 ? 15.444 -5.374 -4.056 1.00 85.56 171 ASP A C 1
ATOM 1369 O O . ASP A 1 171 ? 15.258 -4.937 -2.919 1.00 85.56 171 ASP A O 1
ATOM 1373 N N . GLU A 1 172 ? 16.273 -4.780 -4.920 1.00 87.38 172 GLU A N 1
ATOM 1374 C CA . GLU A 1 172 ? 17.044 -3.565 -4.616 1.00 87.38 172 GLU A CA 1
ATOM 1375 C C . GLU A 1 172 ? 16.285 -2.275 -4.947 1.00 87.38 172 GLU A C 1
ATOM 1377 O O . GLU A 1 172 ? 16.346 -1.298 -4.196 1.00 87.38 172 GLU A O 1
ATOM 1382 N N . ILE A 1 173 ? 15.544 -2.260 -6.057 1.00 89.94 173 ILE A N 1
ATOM 1383 C CA . ILE A 1 173 ? 14.849 -1.081 -6.573 1.00 89.94 173 ILE A CA 1
ATOM 1384 C C . ILE A 1 173 ? 13.346 -1.362 -6.587 1.00 89.94 173 ILE A C 1
ATOM 1386 O O . ILE A 1 173 ? 12.908 -2.301 -7.249 1.00 89.94 173 ILE A O 1
ATOM 1390 N N . PRO A 1 174 ? 12.512 -0.547 -5.919 1.00 91.94 174 PRO A N 1
ATOM 1391 C CA . PRO A 1 174 ? 11.077 -0.780 -5.909 1.00 91.94 174 PRO A CA 1
ATOM 1392 C C . PRO A 1 174 ? 10.514 -0.620 -7.333 1.00 91.94 174 PRO A C 1
ATOM 1394 O O . PRO A 1 174 ? 10.690 0.451 -7.925 1.00 91.94 174 PRO A O 1
ATOM 139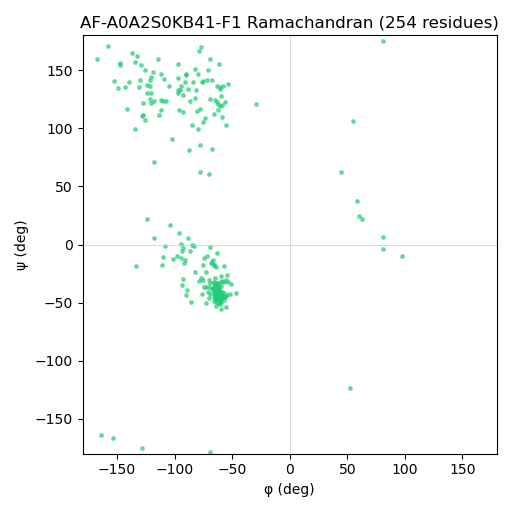7 N N . PRO A 1 175 ? 9.816 -1.631 -7.887 1.00 93.56 175 PRO A N 1
ATOM 1398 C CA . PRO A 1 175 ? 9.291 -1.581 -9.250 1.00 93.56 175 PRO A CA 1
ATOM 1399 C C . PRO A 1 175 ? 8.019 -0.732 -9.336 1.00 93.56 175 PRO A C 1
ATOM 1401 O O . PRO A 1 175 ? 6.948 -1.239 -9.650 1.00 93.56 175 PRO A O 1
ATOM 1404 N N . VAL A 1 176 ? 8.104 0.561 -9.026 1.00 93.44 176 VAL A N 1
ATOM 1405 C CA . VAL A 1 176 ? 6.974 1.502 -9.069 1.00 93.44 176 VAL A CA 1
ATOM 1406 C C . VAL A 1 176 ? 7.322 2.761 -9.847 1.00 93.44 176 VAL A C 1
ATOM 1408 O O . VAL A 1 176 ? 8.418 3.303 -9.718 1.00 93.44 176 VAL A O 1
ATOM 1411 N N . CYS A 1 177 ? 6.356 3.255 -10.614 1.00 91.56 177 CYS A N 1
ATOM 1412 C CA . CYS A 1 177 ? 6.447 4.494 -11.380 1.00 91.56 177 CYS A CA 1
ATOM 1413 C C . CYS A 1 177 ? 5.182 5.339 -11.200 1.00 91.56 177 CYS A C 1
ATOM 1415 O O . CYS A 1 177 ? 4.117 4.825 -10.857 1.00 91.56 177 CYS A O 1
ATOM 1417 N N . SER A 1 178 ? 5.296 6.639 -11.432 1.00 90.62 178 SER A N 1
ATOM 1418 C CA . SER A 1 178 ? 4.227 7.619 -11.249 1.00 90.62 178 SER A CA 1
ATOM 1419 C C . SER A 1 178 ? 4.439 8.823 -12.174 1.00 90.62 178 SER A C 1
ATOM 1421 O O . SER A 1 178 ? 5.241 8.769 -13.111 1.00 90.62 178 SER A O 1
ATOM 1423 N N . ALA A 1 179 ? 3.714 9.917 -11.926 1.00 85.81 179 ALA A N 1
ATOM 1424 C CA . ALA A 1 179 ? 3.918 11.180 -12.624 1.00 85.81 179 ALA A CA 1
ATOM 1425 C C . ALA A 1 179 ? 5.243 11.856 -12.232 1.00 85.81 179 ALA A C 1
ATOM 1427 O O . ALA A 1 179 ? 5.822 12.571 -13.048 1.00 85.81 179 ALA A O 1
ATOM 1428 N N . THR A 1 180 ? 5.714 11.653 -10.997 1.00 88.06 180 THR A N 1
ATOM 1429 C CA . THR A 1 180 ? 6.944 12.289 -10.491 1.00 88.06 180 THR A CA 1
ATOM 1430 C C . THR A 1 180 ? 8.103 11.314 -10.305 1.00 88.06 180 THR A C 1
ATOM 1432 O O . THR A 1 180 ? 9.246 11.741 -10.128 1.00 88.06 180 THR A O 1
ATOM 1435 N N . ARG A 1 181 ? 7.834 10.008 -10.402 1.00 89.56 181 ARG A N 1
ATOM 1436 C CA . ARG A 1 181 ? 8.811 8.939 -10.223 1.00 89.56 181 ARG A CA 1
ATOM 1437 C C . ARG A 1 181 ? 8.922 8.073 -11.465 1.00 89.56 181 ARG A C 1
ATOM 1439 O O . ARG A 1 181 ? 7.971 7.422 -11.890 1.00 89.56 181 ARG A O 1
ATOM 1446 N N . GLU A 1 182 ? 10.131 8.006 -11.991 1.00 90.31 182 GLU A N 1
ATOM 1447 C CA . GLU A 1 182 ? 10.484 7.109 -13.079 1.00 90.31 182 GLU A CA 1
ATOM 1448 C C . GLU A 1 182 ? 10.968 5.755 -12.545 1.00 90.31 182 GLU A C 1
ATOM 1450 O O . GLU A 1 182 ? 11.634 5.687 -11.509 1.00 90.31 182 GLU A O 1
ATOM 1455 N N . PHE A 1 183 ? 10.671 4.685 -13.281 1.00 92.19 183 PHE A N 1
ATOM 1456 C CA . PHE A 1 183 ? 11.260 3.365 -13.071 1.00 92.19 183 PHE A CA 1
ATOM 1457 C C . PHE A 1 183 ? 11.988 2.911 -14.333 1.00 92.19 183 PHE A C 1
ATOM 1459 O O . PHE A 1 183 ? 11.410 2.946 -15.415 1.00 92.19 183 PHE A O 1
ATOM 1466 N N . ILE A 1 184 ? 13.236 2.460 -14.205 1.00 91.06 184 ILE A N 1
ATOM 1467 C CA . ILE A 1 184 ? 14.035 1.949 -15.326 1.00 91.06 184 ILE A CA 1
ATOM 1468 C C . ILE A 1 184 ? 14.034 0.419 -15.252 1.00 91.06 184 ILE A C 1
ATOM 1470 O O . ILE A 1 184 ? 14.890 -0.142 -14.574 1.00 91.06 184 ILE A O 1
ATOM 1474 N N . PRO A 1 185 ? 13.083 -0.283 -15.894 1.00 89.25 185 PRO A N 1
ATOM 1475 C CA . PRO A 1 185 ? 12.998 -1.740 -15.821 1.00 89.25 185 PRO A CA 1
ATOM 1476 C C . PRO A 1 185 ? 14.083 -2.468 -16.610 1.00 89.25 185 PRO A C 1
ATOM 1478 O O . PRO A 1 185 ? 14.317 -3.645 -16.346 1.00 89.25 185 PRO A O 1
ATOM 1481 N N . LEU A 1 186 ? 14.663 -1.826 -17.628 1.00 88.00 186 LEU A N 1
ATOM 1482 C CA . LEU A 1 186 ? 15.489 -2.493 -18.625 1.00 88.00 186 LEU A CA 1
ATOM 1483 C C . LEU A 1 186 ? 16.570 -1.554 -19.158 1.00 88.00 186 LEU A C 1
ATOM 1485 O O . LEU A 1 186 ? 16.297 -0.406 -19.520 1.00 88.00 186 LEU A O 1
ATOM 1489 N N . VAL A 1 187 ? 17.789 -2.077 -19.242 1.00 89.81 187 VAL A N 1
ATOM 1490 C CA . VAL A 1 187 ? 18.946 -1.393 -19.823 1.00 89.81 187 VAL A CA 1
ATOM 1491 C C . VAL A 1 187 ? 19.573 -2.295 -20.873 1.00 89.81 187 VAL A C 1
ATOM 1493 O O . VAL A 1 187 ? 19.991 -3.409 -20.561 1.00 89.81 187 VAL A O 1
ATOM 1496 N N . TYR A 1 188 ? 19.661 -1.811 -22.106 1.00 88.06 188 TYR A N 1
ATOM 1497 C CA . TYR A 1 188 ? 20.372 -2.459 -23.201 1.00 88.06 188 TYR A CA 1
ATOM 1498 C C . TYR A 1 188 ? 21.787 -1.907 -23.300 1.00 88.06 188 TYR A C 1
ATOM 1500 O O . TYR A 1 188 ? 21.997 -0.696 -23.255 1.00 88.06 188 TYR A O 1
ATOM 1508 N N . VAL A 1 189 ? 22.759 -2.785 -23.496 1.00 90.62 189 VAL A N 1
ATOM 1509 C CA . VAL A 1 189 ? 24.135 -2.422 -23.825 1.00 90.62 189 VAL A CA 1
ATOM 1510 C C . VAL A 1 189 ? 24.366 -2.773 -25.283 1.00 90.62 189 VAL A C 1
ATOM 1512 O O . VAL A 1 189 ? 24.164 -3.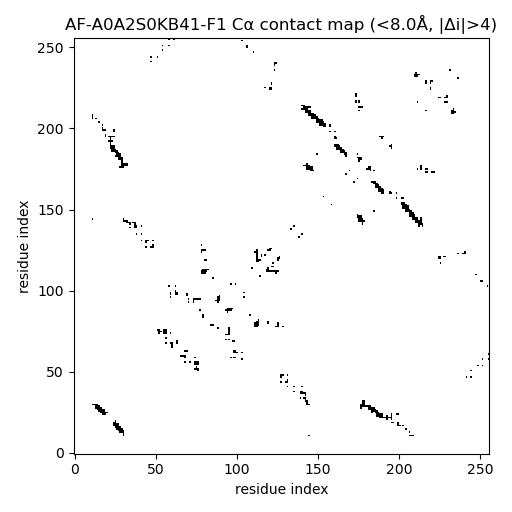913 -25.698 1.00 90.62 189 VAL A O 1
ATOM 1515 N N . CYS A 1 190 ? 24.765 -1.784 -26.070 1.00 89.31 190 CYS A N 1
ATOM 1516 C CA . CYS A 1 190 ? 24.997 -1.918 -27.500 1.00 89.31 190 CYS A CA 1
ATOM 1517 C C . CYS A 1 190 ? 26.485 -2.133 -27.774 1.00 89.31 190 CYS A C 1
ATOM 1519 O O . CYS A 1 190 ? 27.349 -1.715 -26.997 1.00 89.31 190 CYS A O 1
ATOM 1521 N N . LYS A 1 191 ? 26.790 -2.754 -28.915 1.00 89.06 191 LYS A N 1
ATOM 1522 C CA . LYS A 1 191 ? 28.175 -3.036 -29.327 1.00 89.06 191 LYS A CA 1
ATOM 1523 C C . LYS A 1 191 ? 28.975 -1.761 -29.572 1.00 89.06 191 LYS A C 1
ATOM 1525 O O . LYS A 1 191 ? 30.173 -1.717 -29.299 1.00 89.06 191 LYS A O 1
ATOM 1530 N N . THR A 1 192 ? 28.309 -0.733 -30.090 1.00 90.75 192 THR A N 1
ATOM 1531 C CA . THR A 1 192 ? 28.899 0.576 -30.354 1.00 90.75 192 THR A CA 1
ATOM 1532 C C . THR A 1 192 ? 27.969 1.705 -29.927 1.00 90.75 192 THR A C 1
ATOM 1534 O O . THR A 1 192 ? 26.774 1.528 -29.690 1.00 90.75 192 THR A O 1
ATOM 1537 N N . GLU A 1 193 ? 28.537 2.902 -29.842 1.00 86.62 193 GLU A N 1
ATOM 1538 C CA . GLU A 1 193 ? 27.780 4.127 -29.621 1.00 86.62 193 GLU A CA 1
ATOM 1539 C C . GLU A 1 193 ? 26.844 4.453 -30.802 1.00 86.62 193 GLU A C 1
ATOM 1541 O O . GLU A 1 193 ? 25.729 4.927 -30.593 1.00 86.62 193 GLU A O 1
ATOM 1546 N N . GLU A 1 194 ? 27.269 4.165 -32.035 1.00 87.44 194 GLU A N 1
ATOM 1547 C CA . GLU A 1 194 ? 26.453 4.346 -33.242 1.00 87.44 194 GLU A CA 1
ATOM 1548 C C . GLU A 1 194 ? 25.239 3.408 -33.243 1.00 87.44 194 GLU A C 1
ATOM 1550 O O . GLU A 1 194 ? 24.126 3.842 -33.544 1.00 87.44 194 GLU A O 1
ATOM 1555 N N . ASP A 1 195 ? 25.430 2.154 -32.819 1.00 87.12 195 ASP A N 1
ATOM 1556 C CA . ASP A 1 195 ? 24.343 1.186 -32.639 1.00 87.12 195 ASP A CA 1
ATOM 1557 C C . ASP A 1 195 ? 23.318 1.686 -31.618 1.00 87.12 195 ASP A C 1
ATOM 1559 O O . ASP A 1 195 ? 22.115 1.621 -31.870 1.00 87.12 195 ASP A O 1
ATOM 1563 N N . ALA A 1 196 ? 23.786 2.243 -30.497 1.00 81.88 196 ALA A N 1
ATOM 1564 C CA . ALA A 1 196 ? 22.914 2.807 -29.473 1.00 81.88 196 ALA A CA 1
ATOM 1565 C C . ALA A 1 196 ? 22.078 3.982 -30.005 1.00 81.88 196 ALA A C 1
ATOM 1567 O O . ALA A 1 196 ? 20.908 4.087 -29.656 1.00 81.88 196 ALA A O 1
ATOM 1568 N N . ILE A 1 197 ? 22.636 4.841 -30.872 1.00 80.38 197 ILE A N 1
ATOM 1569 C CA . ILE A 1 197 ? 21.868 5.914 -31.538 1.00 80.38 197 ILE A CA 1
ATOM 1570 C C . ILE A 1 197 ? 20.797 5.315 -32.441 1.00 80.38 197 ILE A C 1
ATOM 1572 O O . ILE A 1 197 ? 19.644 5.731 -32.381 1.00 80.38 197 ILE A O 1
ATOM 1576 N N . ALA A 1 198 ? 21.183 4.359 -33.286 1.00 82.00 198 ALA A N 1
ATOM 1577 C CA . ALA A 1 198 ? 20.289 3.784 -34.282 1.00 82.00 198 ALA A CA 1
ATOM 1578 C C . ALA A 1 198 ? 19.125 3.008 -33.646 1.00 82.00 198 ALA A C 1
ATOM 1580 O O . ALA A 1 198 ? 18.046 2.943 -34.221 1.00 82.00 198 ALA A O 1
ATOM 1581 N N . LEU A 1 199 ? 19.329 2.445 -32.453 1.00 80.75 199 LEU A N 1
ATOM 1582 C CA . LEU A 1 199 ? 18.297 1.714 -31.721 1.00 80.75 199 LEU A CA 1
ATOM 1583 C C . LEU A 1 199 ? 17.243 2.619 -31.060 1.00 80.75 199 LEU A C 1
ATOM 1585 O O . LEU A 1 199 ? 16.150 2.145 -30.737 1.00 80.75 199 LEU A O 1
ATOM 1589 N N . VAL A 1 200 ? 17.512 3.919 -30.888 1.00 75.06 200 VAL A N 1
ATOM 1590 C CA . VAL A 1 200 ? 16.507 4.869 -30.387 1.00 75.06 200 VAL A CA 1
ATOM 1591 C C . VAL A 1 200 ? 15.381 5.003 -31.420 1.00 75.06 200 VAL A C 1
ATOM 1593 O O . VAL A 1 200 ? 15.577 5.535 -32.507 1.00 75.06 200 VAL A O 1
ATOM 1596 N N . GLY A 1 201 ? 14.184 4.521 -31.071 1.00 72.75 201 GLY A N 1
ATOM 1597 C CA . GLY A 1 201 ? 13.010 4.481 -31.957 1.00 72.75 201 GLY A CA 1
ATOM 1598 C C . GLY A 1 201 ? 12.771 3.132 -32.648 1.00 72.75 201 GLY A C 1
ATOM 1599 O O . GLY A 1 201 ? 11.704 2.930 -33.221 1.00 72.75 201 GLY A O 1
ATOM 1600 N N . GLU A 1 202 ? 13.722 2.202 -32.550 1.00 80.00 202 GLU A N 1
ATOM 1601 C CA . GLU A 1 202 ? 13.572 0.809 -33.000 1.00 80.00 202 GLU A CA 1
ATOM 1602 C C . GLU A 1 202 ? 13.297 -0.168 -31.847 1.00 80.00 202 GLU A C 1
ATOM 1604 O O . GLU A 1 202 ? 12.919 -1.320 -32.070 1.00 80.00 202 GLU A O 1
ATOM 1609 N N . LEU A 1 203 ? 13.483 0.301 -30.614 1.00 77.94 203 LEU A N 1
ATOM 1610 C CA . LEU A 1 203 ? 13.116 -0.403 -29.396 1.00 77.94 203 LEU A CA 1
ATOM 1611 C C . LEU A 1 203 ? 11.739 0.059 -28.917 1.00 77.94 203 LEU A C 1
ATOM 1613 O O . LEU A 1 203 ? 11.461 1.256 -28.823 1.00 77.94 203 LEU A O 1
ATOM 1617 N N . GLY A 1 204 ? 10.899 -0.913 -28.587 1.00 72.81 204 GLY A N 1
ATOM 1618 C CA . GLY A 1 204 ? 9.618 -0.744 -27.918 1.00 72.81 204 GLY A CA 1
ATOM 1619 C C . GLY A 1 204 ? 9.528 -1.655 -26.698 1.00 72.81 204 GLY A C 1
ATOM 1620 O O . GLY A 1 204 ? 10.484 -2.340 -26.327 1.00 72.81 204 GLY A O 1
ATOM 1621 N N . PHE A 1 205 ? 8.366 -1.659 -26.059 1.00 76.00 205 PHE A N 1
ATOM 1622 C CA . PHE A 1 205 ? 8.053 -2.576 -24.972 1.00 76.00 205 PHE A CA 1
ATOM 1623 C C . PHE A 1 205 ? 6.552 -2.541 -24.677 1.00 76.00 205 PHE A C 1
ATOM 1625 O O . PHE A 1 205 ? 5.864 -1.546 -24.928 1.00 76.00 205 PHE A O 1
ATOM 1632 N N . SER A 1 206 ? 6.086 -3.597 -24.026 1.00 78.62 206 SER A N 1
ATOM 1633 C CA . SER A 1 206 ? 4.828 -3.624 -23.291 1.00 78.62 206 SER A CA 1
ATOM 1634 C C . SER A 1 206 ? 5.111 -3.920 -21.824 1.00 78.62 206 SER A C 1
ATOM 1636 O O . SER A 1 206 ? 6.086 -4.588 -21.480 1.00 78.62 206 SER A O 1
ATOM 1638 N N . ALA A 1 207 ? 4.289 -3.385 -20.928 1.00 83.38 207 ALA A N 1
ATOM 1639 C CA . ALA A 1 207 ? 4.462 -3.603 -19.504 1.00 83.38 207 ALA A CA 1
ATOM 1640 C C . ALA A 1 207 ? 3.111 -3.729 -18.804 1.00 83.38 207 ALA A C 1
ATOM 1642 O O . ALA A 1 207 ? 2.191 -2.952 -19.059 1.00 83.38 207 ALA A O 1
ATOM 1643 N N . ASP A 1 208 ? 3.023 -4.716 -17.918 1.00 85.94 208 ASP A N 1
ATOM 1644 C CA . ASP A 1 208 ? 1.872 -4.928 -17.054 1.00 85.94 208 ASP A CA 1
ATOM 1645 C C . ASP A 1 208 ? 2.133 -4.203 -15.734 1.00 85.94 208 ASP A C 1
ATOM 1647 O O . ASP A 1 208 ? 3.180 -4.399 -15.104 1.00 85.94 208 ASP A O 1
ATOM 1651 N N . SER A 1 209 ? 1.184 -3.374 -15.300 1.00 87.56 209 SER A N 1
ATOM 1652 C CA . SER A 1 209 ? 1.255 -2.700 -14.007 1.00 87.56 209 SER A CA 1
ATOM 1653 C C . SER A 1 209 ? -0.026 -2.878 -13.201 1.00 87.56 209 SER A C 1
ATOM 1655 O O . SER A 1 209 ? -1.108 -3.082 -13.750 1.00 87.56 209 SER A O 1
ATOM 1657 N N . LYS A 1 210 ? 0.089 -2.794 -11.876 1.00 90.12 210 LYS A N 1
ATOM 1658 C CA . LYS A 1 210 ? -1.047 -2.691 -10.953 1.00 90.12 210 LYS A CA 1
ATOM 1659 C C . LYS A 1 210 ? -1.055 -1.317 -10.300 1.00 90.12 210 LYS A C 1
ATOM 1661 O O . LYS A 1 210 ? 0.006 -0.752 -10.056 1.00 90.12 210 LYS A O 1
ATOM 1666 N N . LEU A 1 211 ? -2.241 -0.784 -10.010 1.00 90.62 211 LEU A N 1
ATOM 1667 C CA . LEU A 1 211 ? -2.367 0.470 -9.267 1.00 90.62 211 LEU A CA 1
ATOM 1668 C C . LEU A 1 211 ? -1.724 0.325 -7.882 1.00 90.62 211 LEU A C 1
ATOM 1670 O O . LEU A 1 211 ? -1.941 -0.681 -7.203 1.00 90.62 211 LEU A O 1
ATOM 1674 N N . GLU A 1 212 ? -0.960 1.333 -7.473 1.00 91.50 212 GLU A N 1
ATOM 1675 C CA . GLU A 1 212 ? -0.215 1.317 -6.219 1.00 91.50 212 GLU A CA 1
ATOM 1676 C C . GLU A 1 212 ? -0.087 2.711 -5.584 1.00 91.50 212 GLU A C 1
ATOM 1678 O O . GLU A 1 212 ? -0.120 3.725 -6.284 1.00 91.50 212 GLU A O 1
ATOM 1683 N N . LEU A 1 213 ? 0.085 2.746 -4.260 1.00 90.00 213 LEU A N 1
ATOM 1684 C CA . LEU A 1 213 ? 0.533 3.911 -3.491 1.00 90.00 213 LEU A CA 1
ATOM 1685 C C . LEU A 1 213 ? 2.058 3.966 -3.505 1.00 90.00 213 LEU A C 1
ATOM 1687 O O . LEU A 1 213 ? 2.730 3.216 -2.792 1.00 90.00 213 LEU A O 1
ATOM 1691 N N . VAL A 1 214 ? 2.602 4.857 -4.322 1.00 90.75 214 VAL A N 1
ATOM 1692 C CA . VAL A 1 214 ? 4.025 4.887 -4.679 1.00 90.75 214 VAL A CA 1
ATOM 1693 C C . VAL A 1 214 ? 4.886 5.172 -3.457 1.00 90.75 214 VAL A C 1
ATOM 1695 O O . VAL A 1 214 ? 5.775 4.381 -3.146 1.00 90.75 214 VAL A O 1
ATOM 1698 N N . ASP A 1 215 ? 4.586 6.248 -2.730 1.00 86.69 215 ASP A N 1
ATOM 1699 C CA . ASP A 1 215 ? 5.357 6.661 -1.552 1.00 86.69 215 ASP A CA 1
ATOM 1700 C C . ASP A 1 215 ? 5.435 5.555 -0.503 1.00 86.69 215 ASP A C 1
ATOM 1702 O O . ASP A 1 215 ? 6.496 5.258 0.049 1.00 86.69 215 ASP A O 1
ATOM 1706 N N . TRP A 1 216 ? 4.297 4.911 -0.255 1.00 84.19 216 TRP A N 1
ATOM 1707 C CA . TRP A 1 216 ? 4.209 3.862 0.742 1.00 84.19 216 TRP A CA 1
ATOM 1708 C C . TRP A 1 216 ? 4.946 2.598 0.313 1.00 84.19 216 TRP A C 1
ATOM 1710 O O . TRP A 1 216 ? 5.713 2.043 1.101 1.00 84.19 216 TRP A O 1
ATOM 1720 N N . TYR A 1 217 ? 4.749 2.153 -0.928 1.00 88.94 217 TYR A N 1
ATOM 1721 C CA . TYR A 1 217 ? 5.443 0.978 -1.435 1.00 88.94 217 TYR A CA 1
ATOM 1722 C C . TYR A 1 217 ? 6.963 1.177 -1.384 1.00 88.94 217 TYR A C 1
ATOM 1724 O O . TYR A 1 217 ? 7.688 0.278 -0.961 1.00 88.94 217 TYR A O 1
ATOM 1732 N N . VAL A 1 218 ? 7.448 2.371 -1.739 1.00 89.69 218 VAL A N 1
ATOM 1733 C CA . VAL A 1 218 ? 8.870 2.736 -1.642 1.00 89.69 218 VAL A CA 1
ATOM 1734 C C . VAL A 1 218 ? 9.357 2.705 -0.194 1.00 89.69 218 VAL A C 1
ATOM 1736 O O . VAL A 1 218 ? 10.408 2.125 0.077 1.00 89.69 218 VAL A O 1
ATOM 1739 N N . ASP A 1 219 ? 8.612 3.294 0.743 1.00 85.19 219 ASP A N 1
ATOM 1740 C CA . ASP A 1 219 ? 8.978 3.303 2.163 1.00 85.19 219 ASP A CA 1
ATOM 1741 C C . ASP A 1 219 ? 9.061 1.878 2.733 1.00 85.19 219 ASP A C 1
ATOM 1743 O O . ASP A 1 219 ? 10.084 1.498 3.311 1.00 85.19 219 ASP A O 1
ATOM 1747 N N . ALA A 1 220 ? 8.034 1.059 2.496 1.00 82.88 220 ALA A N 1
ATOM 1748 C CA . ALA A 1 220 ? 7.988 -0.329 2.944 1.00 82.88 220 ALA A CA 1
ATOM 1749 C C . ALA A 1 220 ? 9.111 -1.174 2.324 1.00 82.88 220 ALA A C 1
ATOM 1751 O O . ALA A 1 220 ? 9.768 -1.944 3.031 1.00 82.88 220 ALA A O 1
ATOM 1752 N N . HIS A 1 221 ? 9.367 -0.991 1.025 1.00 87.75 221 HIS A N 1
ATOM 1753 C CA . HIS A 1 221 ? 10.456 -1.652 0.308 1.00 87.75 221 HIS A CA 1
ATOM 1754 C C . HIS A 1 221 ? 11.819 -1.280 0.902 1.00 87.75 221 HIS A C 1
ATOM 1756 O O . HIS A 1 221 ? 12.559 -2.170 1.322 1.00 87.75 221 HIS A O 1
ATOM 1762 N N . SER A 1 222 ? 12.092 0.017 1.078 1.00 86.25 222 SER A N 1
ATOM 1763 C CA . SER A 1 222 ? 13.370 0.521 1.603 1.00 86.25 222 SER A CA 1
ATOM 1764 C C . SER A 1 222 ? 13.676 0.069 3.035 1.00 86.25 222 SER A C 1
ATOM 1766 O O . SER A 1 222 ? 14.833 -0.161 3.387 1.00 86.25 222 SER A O 1
ATOM 1768 N N . LYS A 1 223 ? 12.643 -0.086 3.870 1.00 84.00 223 LYS A N 1
ATOM 1769 C CA . LYS A 1 223 ? 12.784 -0.547 5.258 1.00 84.00 223 LYS A CA 1
ATOM 1770 C C . LYS A 1 223 ? 12.782 -2.072 5.378 1.00 84.00 223 LYS A C 1
ATOM 1772 O O . LYS A 1 223 ? 12.961 -2.587 6.481 1.00 84.00 223 LYS A O 1
ATOM 1777 N N . GLY A 1 224 ? 12.539 -2.798 4.284 1.00 80.25 224 GLY A N 1
ATOM 1778 C CA . GLY A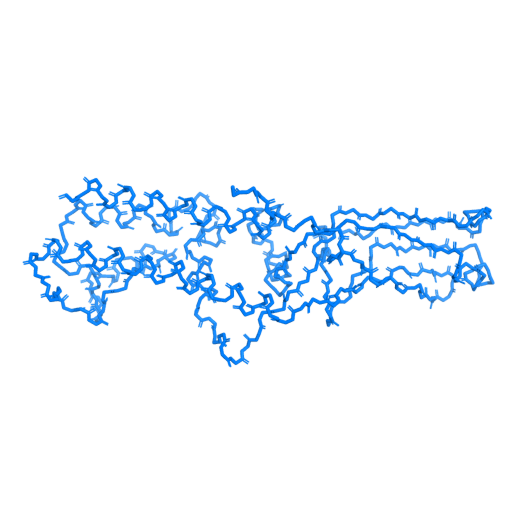 1 224 ? 12.339 -4.248 4.304 1.00 80.25 224 GLY A CA 1
ATOM 1779 C C . GLY A 1 224 ? 11.143 -4.676 5.161 1.00 80.25 224 GLY A C 1
ATOM 1780 O O . GLY A 1 224 ? 11.117 -5.793 5.681 1.00 80.25 224 GLY A O 1
ATOM 1781 N N . VAL A 1 225 ? 10.168 -3.784 5.353 1.00 71.56 225 VAL A N 1
ATOM 1782 C CA . VAL A 1 225 ? 9.033 -4.005 6.251 1.00 71.56 225 VAL A CA 1
ATOM 1783 C C . VAL A 1 225 ? 7.974 -4.827 5.528 1.00 71.56 225 VAL A C 1
ATOM 1785 O O . VAL A 1 225 ? 7.501 -4.437 4.468 1.00 71.56 225 VAL A O 1
ATOM 1788 N N . SER A 1 226 ? 7.581 -5.943 6.153 1.00 65.88 226 SER A N 1
ATOM 1789 C CA . SER A 1 226 ? 6.466 -6.817 5.762 1.00 65.88 226 SER A CA 1
ATOM 1790 C C . SER A 1 226 ? 6.519 -7.338 4.317 1.00 65.88 226 SER A C 1
ATOM 1792 O O . SER A 1 226 ? 6.181 -6.654 3.353 1.00 65.88 226 SER A O 1
ATOM 1794 N N . ALA A 1 227 ? 6.849 -8.623 4.156 1.00 70.06 227 ALA A N 1
ATOM 1795 C CA . ALA A 1 227 ? 6.788 -9.292 2.852 1.00 70.06 227 ALA A CA 1
ATOM 1796 C C . ALA A 1 227 ? 5.399 -9.185 2.192 1.00 70.06 227 ALA A C 1
ATOM 1798 O O . ALA A 1 227 ? 5.317 -9.098 0.973 1.00 70.06 227 ALA A O 1
ATOM 1799 N N . ASN A 1 228 ? 4.326 -9.111 2.984 1.00 69.50 228 ASN A N 1
ATOM 1800 C CA . ASN A 1 228 ? 2.963 -8.973 2.469 1.00 69.50 228 ASN A CA 1
ATOM 1801 C C . ASN A 1 228 ? 2.760 -7.629 1.750 1.00 69.50 228 ASN A C 1
ATOM 1803 O O . ASN A 1 228 ? 2.120 -7.587 0.709 1.00 69.50 228 ASN A O 1
ATOM 1807 N N . ILE A 1 229 ? 3.375 -6.538 2.228 1.00 70.38 229 ILE A N 1
ATOM 1808 C CA . ILE A 1 229 ? 3.307 -5.241 1.532 1.00 70.38 229 ILE A CA 1
ATOM 1809 C C . ILE A 1 229 ? 4.040 -5.318 0.185 1.00 70.38 229 ILE A C 1
ATOM 1811 O O . ILE A 1 229 ? 3.575 -4.769 -0.806 1.00 70.38 229 ILE A O 1
ATOM 1815 N N . ARG A 1 230 ? 5.161 -6.037 0.099 1.00 74.00 230 ARG A N 1
ATOM 1816 C CA . ARG A 1 230 ? 5.882 -6.171 -1.177 1.00 74.00 230 ARG A CA 1
ATOM 1817 C C . ARG A 1 230 ? 5.198 -7.119 -2.160 1.00 74.00 230 ARG A C 1
ATOM 1819 O O . ARG A 1 230 ? 5.284 -6.898 -3.361 1.00 74.00 230 ARG A O 1
ATOM 1826 N N . ASN A 1 231 ? 4.495 -8.134 -1.666 1.00 81.31 231 ASN A N 1
ATOM 1827 C CA . ASN A 1 231 ? 3.911 -9.177 -2.509 1.00 81.31 231 ASN A CA 1
ATOM 1828 C C . ASN A 1 231 ? 2.483 -8.840 -2.965 1.00 81.31 231 ASN A C 1
ATOM 1830 O O . ASN A 1 231 ? 2.157 -8.990 -4.145 1.00 81.31 231 ASN A O 1
ATOM 1834 N N . ASP A 1 232 ? 1.649 -8.331 -2.062 1.00 85.56 232 ASP A N 1
ATOM 1835 C CA . ASP A 1 232 ? 0.233 -8.079 -2.333 1.00 85.56 232 ASP A CA 1
ATOM 1836 C C . ASP A 1 232 ? 0.063 -6.771 -3.112 1.00 85.56 232 ASP A C 1
ATOM 1838 O O . ASP A 1 232 ? 0.842 -5.832 -2.934 1.00 85.56 232 ASP A O 1
ATOM 1842 N N . SER A 1 233 ? -0.934 -6.688 -3.993 1.00 87.75 233 SER A N 1
ATOM 1843 C CA . SER A 1 233 ? -1.264 -5.420 -4.651 1.00 87.75 233 SER A CA 1
ATOM 1844 C C . SER A 1 233 ? -2.077 -4.510 -3.731 1.00 87.75 233 SER A C 1
ATOM 1846 O O . SER A 1 233 ? -2.632 -4.953 -2.722 1.00 87.75 233 SER A O 1
ATOM 1848 N N . LEU A 1 234 ? -2.211 -3.230 -4.094 1.00 89.00 234 LEU A N 1
ATOM 1849 C CA . LEU A 1 234 ? -3.083 -2.313 -3.358 1.00 89.00 234 LEU A CA 1
ATOM 1850 C C . LEU A 1 234 ? -4.513 -2.849 -3.241 1.00 89.00 234 LEU A C 1
ATOM 1852 O O . LEU A 1 234 ? -5.078 -2.824 -2.151 1.00 89.00 234 LEU A O 1
ATOM 1856 N N . ALA A 1 235 ? -5.057 -3.389 -4.333 1.00 89.69 235 ALA A N 1
ATOM 1857 C CA . ALA A 1 235 ? -6.390 -3.978 -4.347 1.00 89.69 235 ALA A CA 1
ATOM 1858 C C . ALA A 1 235 ? -6.508 -5.152 -3.362 1.00 89.69 235 ALA A C 1
ATOM 1860 O O . ALA A 1 235 ? -7.446 -5.181 -2.572 1.00 89.69 235 ALA A O 1
ATOM 1861 N N . ASP A 1 236 ? -5.530 -6.064 -3.341 1.00 89.19 236 ASP A N 1
ATOM 1862 C CA . ASP A 1 236 ? -5.536 -7.216 -2.426 1.00 89.19 236 ASP A CA 1
ATOM 1863 C C . ASP A 1 236 ? -5.541 -6.759 -0.959 1.00 89.19 236 ASP A C 1
ATOM 1865 O O . ASP A 1 236 ? -6.291 -7.279 -0.129 1.00 89.19 236 ASP A O 1
ATOM 1869 N N . ARG A 1 237 ? -4.754 -5.725 -0.641 1.00 88.00 237 ARG A N 1
ATOM 1870 C CA . ARG A 1 237 ? -4.676 -5.162 0.715 1.00 88.00 237 ARG A CA 1
ATOM 1871 C C . ARG A 1 237 ? -5.946 -4.417 1.111 1.00 88.00 237 ARG A C 1
ATOM 1873 O O . ARG A 1 237 ? -6.371 -4.520 2.261 1.00 88.00 237 ARG A O 1
ATOM 1880 N N . MET A 1 238 ? -6.582 -3.717 0.173 1.00 90.81 238 MET A N 1
ATOM 1881 C CA . MET A 1 238 ? -7.890 -3.093 0.393 1.00 90.81 238 MET A CA 1
ATOM 1882 C C . MET A 1 238 ? -8.973 -4.147 0.650 1.00 90.81 238 MET A C 1
ATOM 1884 O O . MET A 1 238 ? -9.709 -4.043 1.629 1.00 90.81 238 MET A O 1
ATOM 1888 N N . THR A 1 239 ? -9.024 -5.208 -0.157 1.00 91.81 239 THR A N 1
ATOM 1889 C CA . THR A 1 239 ? -9.958 -6.325 0.051 1.00 91.81 239 THR A CA 1
ATOM 1890 C C . THR A 1 239 ? -9.724 -7.010 1.396 1.00 91.81 239 THR A C 1
ATOM 1892 O O . THR A 1 239 ? -10.680 -7.327 2.105 1.00 91.81 239 THR A O 1
ATOM 1895 N N . PHE A 1 240 ? -8.465 -7.206 1.794 1.00 89.31 240 PHE A N 1
ATOM 1896 C CA . PHE A 1 240 ? -8.147 -7.764 3.106 1.00 89.31 240 PHE A CA 1
ATOM 1897 C C . PHE A 1 240 ? -8.622 -6.861 4.253 1.00 89.31 240 PHE A C 1
ATOM 1899 O O . PHE A 1 240 ? -9.195 -7.361 5.219 1.00 89.31 240 PHE A O 1
ATOM 1906 N N . ALA A 1 241 ? -8.439 -5.542 4.142 1.00 89.00 241 ALA A N 1
ATOM 1907 C CA . ALA A 1 241 ? -8.940 -4.572 5.117 1.00 89.00 241 ALA A CA 1
ATOM 1908 C C . ALA A 1 241 ? -10.469 -4.619 5.265 1.00 89.00 241 ALA A C 1
ATOM 1910 O O . ALA A 1 241 ? -10.985 -4.604 6.383 1.00 89.00 241 ALA A O 1
ATOM 1911 N N . GLU A 1 242 ? -11.194 -4.708 4.151 1.00 91.56 242 GLU A N 1
ATOM 1912 C CA . GLU A 1 242 ? -12.656 -4.821 4.137 1.00 91.56 242 GLU A CA 1
ATOM 1913 C C . GLU A 1 242 ? -13.131 -6.133 4.766 1.00 91.56 242 GLU A C 1
ATOM 1915 O O . GLU A 1 242 ? -14.018 -6.126 5.621 1.00 91.56 242 GLU A O 1
ATOM 1920 N N . TRP A 1 243 ? -12.503 -7.255 4.401 1.00 92.06 243 TRP A N 1
ATOM 1921 C CA . TRP A 1 243 ? -12.775 -8.552 5.019 1.00 92.06 243 TRP A CA 1
ATOM 1922 C C . TRP A 1 243 ? -12.514 -8.523 6.528 1.00 92.06 243 TRP A C 1
ATOM 1924 O O . TRP A 1 243 ? -13.347 -8.980 7.311 1.00 92.06 243 TRP A O 1
ATOM 1934 N N . PHE A 1 244 ? -11.382 -7.949 6.943 1.00 87.75 244 PHE A N 1
ATOM 1935 C CA . PHE A 1 244 ? -11.016 -7.827 8.349 1.00 87.75 244 PHE A CA 1
ATOM 1936 C C . PHE A 1 244 ? -12.056 -7.009 9.122 1.00 87.75 244 PHE A C 1
ATOM 1938 O O . PHE A 1 244 ? -12.455 -7.390 10.222 1.00 87.75 244 PHE A O 1
ATOM 1945 N N . LEU A 1 245 ? -12.530 -5.903 8.542 1.00 88.00 245 LEU A N 1
ATOM 1946 C CA . LEU A 1 245 ? -13.585 -5.091 9.139 1.00 88.00 245 LEU A CA 1
ATOM 1947 C C . LEU A 1 245 ? -14.892 -5.881 9.280 1.00 88.00 245 LEU A C 1
ATOM 1949 O O . LEU A 1 245 ? -15.526 -5.796 10.328 1.00 88.00 245 LEU A O 1
ATOM 1953 N N . GLY A 1 246 ? -15.259 -6.688 8.281 1.00 89.62 246 GLY A N 1
ATOM 1954 C CA . GLY A 1 246 ? -16.382 -7.625 8.379 1.00 89.62 246 GLY A CA 1
ATOM 1955 C C . GLY A 1 246 ? -16.226 -8.602 9.548 1.00 89.62 246 GLY A C 1
ATOM 1956 O O . GLY A 1 246 ? -17.119 -8.720 10.379 1.00 89.62 246 GLY A O 1
ATOM 1957 N N . ALA A 1 247 ? -15.051 -9.217 9.694 1.00 88.00 247 ALA A N 1
ATOM 1958 C CA . ALA A 1 247 ? -14.772 -10.113 10.817 1.00 88.00 247 ALA A CA 1
ATOM 1959 C C . ALA A 1 247 ? -14.821 -9.397 12.184 1.00 88.00 247 ALA A C 1
ATOM 1961 O O . ALA A 1 247 ? -15.248 -9.982 13.182 1.00 88.00 247 ALA A O 1
ATOM 1962 N N . ALA A 1 248 ? -14.401 -8.129 12.249 1.00 84.94 248 ALA A N 1
ATOM 1963 C CA . ALA A 1 248 ? -14.512 -7.311 13.455 1.00 84.94 248 ALA A CA 1
ATOM 1964 C C . ALA A 1 248 ? -15.977 -7.000 13.808 1.00 84.94 248 ALA A C 1
ATOM 1966 O O . ALA A 1 248 ? -16.331 -7.029 14.989 1.00 84.94 248 ALA A O 1
ATOM 1967 N N . ILE A 1 249 ? -16.821 -6.745 12.801 1.00 86.62 249 ILE A N 1
ATOM 1968 C CA . ILE A 1 249 ? -18.272 -6.589 12.968 1.00 86.62 249 ILE A CA 1
ATOM 1969 C C . ILE A 1 249 ? -18.854 -7.867 13.560 1.00 86.62 249 ILE A C 1
ATOM 1971 O O . ILE A 1 249 ? -19.425 -7.800 14.642 1.00 86.62 249 ILE A O 1
ATOM 1975 N N . ASP A 1 250 ? -18.627 -9.020 12.928 1.00 88.19 250 ASP A N 1
ATOM 1976 C CA . ASP A 1 250 ? -19.158 -10.310 13.387 1.00 88.19 250 ASP A CA 1
ATOM 1977 C C . ASP A 1 250 ? -18.729 -10.623 14.833 1.00 88.19 250 ASP A C 1
ATOM 1979 O O . ASP A 1 250 ? -19.519 -11.086 15.660 1.00 88.19 250 ASP A O 1
ATOM 1983 N N . SER A 1 251 ? -17.466 -10.331 15.162 1.00 84.94 251 SER A N 1
ATOM 1984 C CA . SER A 1 251 ? -16.918 -10.500 16.509 1.00 84.94 251 SER A CA 1
ATOM 1985 C C . SER A 1 251 ? -17.655 -9.639 17.532 1.00 84.94 251 SER A C 1
ATOM 1987 O O . SER A 1 251 ? -18.053 -10.138 18.583 1.00 84.94 251 SER A O 1
ATOM 1989 N N . PHE A 1 252 ? -17.890 -8.361 17.232 1.00 83.31 252 PHE A N 1
ATOM 1990 C CA . PHE A 1 252 ? -18.626 -7.479 18.133 1.00 83.31 252 PHE A CA 1
ATOM 1991 C C . PHE A 1 252 ? -20.117 -7.787 18.186 1.00 83.31 252 PHE A C 1
ATOM 1993 O O . PHE A 1 252 ? -20.678 -7.730 19.273 1.00 83.31 252 PHE A O 1
ATOM 2000 N N . GLU A 1 253 ? -20.735 -8.169 17.070 1.00 83.56 253 GLU A N 1
ATOM 2001 C CA . GLU A 1 253 ? -22.125 -8.625 17.022 1.00 83.56 253 GLU A CA 1
ATOM 2002 C C . GLU A 1 253 ? -22.353 -9.855 17.900 1.00 83.56 253 GLU A C 1
ATOM 2004 O O . GLU A 1 253 ? -23.378 -9.946 18.564 1.00 83.56 253 GLU A O 1
ATOM 2009 N N . SER A 1 254 ? -21.375 -10.760 17.997 1.00 84.88 254 SER A N 1
ATOM 2010 C CA . SER A 1 254 ? -21.458 -11.913 18.907 1.00 84.88 254 SER A CA 1
ATOM 2011 C C . SER A 1 254 ? -21.450 -11.548 20.400 1.00 84.88 254 SER A C 1
ATOM 2013 O O . SER A 1 254 ? -21.746 -12.399 21.242 1.00 84.88 254 SER A O 1
ATOM 2015 N N . LEU A 1 255 ? -21.094 -10.302 20.731 1.00 78.44 255 LEU A N 1
ATOM 2016 C CA . LEU A 1 255 ? -21.113 -9.753 22.088 1.00 78.44 255 LEU A CA 1
ATOM 2017 C C . LEU A 1 255 ? -22.383 -8.936 22.383 1.00 78.44 255 LEU A C 1
ATOM 2019 O O . LEU A 1 255 ? -22.577 -8.558 23.541 1.00 78.44 255 LEU A O 1
ATOM 2023 N N . LEU A 1 256 ? -23.197 -8.643 21.358 1.00 69.81 256 LEU A N 1
ATOM 2024 C CA . LEU A 1 256 ? -24.495 -7.956 21.459 1.00 69.81 256 LEU A CA 1
ATOM 2025 C C . LEU A 1 256 ? -25.588 -8.899 21.965 1.00 69.81 256 LEU A C 1
ATOM 2027 O O . LEU A 1 256 ? -26.438 -8.416 22.748 1.00 69.81 256 LEU A O 1
#

Secondary structure (DSSP, 8-state):
--------SSS---EEEEEEETTEEEEEEE----HHHHHHHHHHHHHHHHHHHHHHHHHHHHHHT-SSPTTGGG------SSHHHHHHHHHSSS-TTTT--HHHHHHHHHT-GGG-TT-GGG-HHHHHHHHHTS-TTTS---EEEEEEEEEEEE-TTGGGGEEEEEE--TTTS--EE-SS--EEEEEEEESSHHHHHHHTTTEEEEEEEEEEEHHHHHHHHHTT--HHHHHS-HHHHHHHHHHHHHHHHHHHHTT-

Foldseek 3Di:
DDDDPPPPPPQAPFDWAWDDDFQKTFTKTAGADDLVVLVVVLVLLVVLQVLQLVLQQVLQCVLQVHVRHPLNVLRGQDADQDPVSLVCLCVPPSVNCPSHDPLVSVLSVVQHLCPDPQGNLQHLVSVSVVSNPPPCVPDGQFKWWQWPDKFKDFAPPLVVQFPDKDADDCLVPPRIHYNVRMDTGMMTGGPGSVSSVVCRVRIDMGIDTAMARRVVLRVCSVVVHDPCSSPPGPVRSSVVSVVVSVVSSVSSVVVD

pLDDT: mean 83.11, std 14.09, range [23.55, 95.5]

Radius of gyration: 24.32 Å; Cα contacts (8 Å, |Δi|>4): 391; chains: 1; bounding box: 57×32×70 Å

Organism: NCBI:txid1004901